Protein AF-A0A395NHY3-F1 (afdb_monomer)

Secondary structure (DSSP, 8-state):
-HHHHHHHHHHHHHHTSTTS-TTEEEEEEEEEEEEEE-S-TT---TT--EEEEEEEEEEE--SSS--SPEEEEEEE-S---HHHHHHHHHHHHHHHHHHHHHHHHHTT---STT---EEEE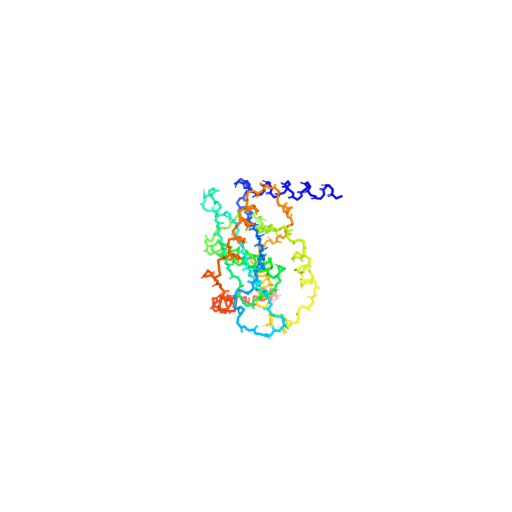EES-HHHHHHHHHHHHS---HHHHHH-HHHHHHHHHHHHHHHTTPEEEEEE--TTS--HHHHHHHHHHHHHHH-GGGEE-HHHHHHHHHHS--------------------

Radius of gyration: 21.5 Å; Cα contacts (8 Å, |Δi|>4): 361; chains: 1; bounding box: 96×45×51 Å

Solvent-accessible surface area (backbone atoms only — not comparable to full-atom values): 13227 Å² total; per-residue (Å²): 113,70,70,60,53,54,50,27,42,53,51,51,56,53,57,71,41,89,82,61,42,97,52,56,44,49,36,16,27,22,38,20,63,41,78,40,73,48,86,75,74,83,64,90,62,94,81,78,63,61,49,59,31,24,2,15,6,28,19,32,58,61,88,78,86,49,89,55,76,44,77,48,64,34,8,44,58,100,52,80,60,46,61,52,20,32,40,42,10,48,24,49,44,39,46,53,53,42,56,57,52,49,57,45,63,76,63,70,66,76,60,76,90,86,67,68,40,32,41,40,40,33,30,57,52,65,66,39,54,52,52,51,52,48,52,75,72,43,88,74,49,70,68,57,42,75,71,32,66,52,59,31,44,40,50,54,36,53,50,48,36,47,74,76,50,30,47,79,42,81,42,66,31,63,72,95,64,77,41,63,52,52,51,49,8,49,52,41,1,44,49,17,20,74,40,63,88,60,45,42,59,69,70,58,69,53,55,60,57,71,70,63,67,78,80,91,73,77,79,86,79,78,89,79,86,89,87,87,85,84,91,132

pLDDT: mean 77.69, std 18.97, range [35.72, 98.0]

Structure (mmCIF, N/CA/C/O backbone):
data_AF-A0A395NHY3-F1
#
_entry.id   AF-A0A395NHY3-F1
#
loop_
_atom_site.group_PDB
_atom_site.id
_atom_site.type_symbol
_atom_site.label_atom_id
_atom_site.label_alt_id
_atom_site.label_comp_id
_atom_site.label_asym_id
_atom_site.label_entity_id
_atom_site.label_seq_id
_atom_site.pdbx_PDB_ins_code
_atom_site.Cartn_x
_atom_site.Cartn_y
_atom_site.Cartn_z
_atom_site.occupancy
_atom_site.B_iso_or_equiv
_atom_site.auth_seq_id
_atom_site.auth_comp_id
_atom_site.auth_asym_id
_atom_site.auth_atom_id
_atom_site.pdbx_PDB_model_num
ATOM 1 N N . MET A 1 1 ? 0.453 24.734 -1.602 1.00 59.53 1 MET A N 1
ATOM 2 C CA . MET A 1 1 ? 0.895 23.326 -1.418 1.00 59.53 1 MET A CA 1
ATOM 3 C C . MET A 1 1 ? 1.305 22.995 0.022 1.00 59.53 1 MET A C 1
ATOM 5 O O . MET A 1 1 ? 0.979 21.898 0.464 1.00 59.53 1 MET A O 1
ATOM 9 N N . GLN A 1 2 ? 1.925 23.921 0.772 1.00 62.22 2 GLN A N 1
ATOM 10 C CA . GLN A 1 2 ? 2.343 23.739 2.179 1.00 62.22 2 GLN A CA 1
ATOM 11 C C . GLN A 1 2 ? 1.253 23.122 3.080 1.00 62.22 2 GLN A C 1
ATOM 13 O O . GLN A 1 2 ? 1.496 22.162 3.801 1.00 62.22 2 GLN A O 1
ATOM 18 N N . THR A 1 3 ? 0.013 23.600 2.958 1.00 80.06 3 THR A N 1
ATOM 19 C CA . THR A 1 3 ? -1.130 23.166 3.778 1.00 80.06 3 THR A CA 1
ATOM 20 C C . THR A 1 3 ? -1.547 21.711 3.559 1.00 80.06 3 THR A C 1
ATOM 22 O O . THR A 1 3 ? -1.968 21.054 4.510 1.00 80.06 3 THR A O 1
ATOM 25 N N . LYS A 1 4 ? -1.409 21.168 2.340 1.00 84.69 4 LYS A N 1
ATOM 26 C CA . LYS A 1 4 ? -1.726 19.755 2.053 1.00 84.69 4 LYS A CA 1
ATOM 27 C C . LYS A 1 4 ? -0.677 18.818 2.656 1.00 84.69 4 LYS A C 1
ATOM 29 O O . LYS A 1 4 ? -1.049 17.839 3.296 1.00 84.69 4 LYS A O 1
ATOM 34 N N . ARG A 1 5 ? 0.612 19.157 2.517 1.00 88.69 5 ARG A N 1
ATOM 35 C CA . ARG A 1 5 ? 1.730 18.391 3.097 1.00 88.69 5 ARG A CA 1
ATOM 36 C C . ARG A 1 5 ? 1.635 18.332 4.620 1.00 88.69 5 ARG A C 1
ATOM 38 O O . ARG A 1 5 ? 1.686 17.243 5.181 1.00 88.69 5 ARG A O 1
ATOM 45 N N . THR A 1 6 ? 1.422 19.474 5.275 1.00 89.38 6 THR A N 1
ATOM 46 C CA . THR A 1 6 ? 1.303 19.535 6.740 1.00 89.38 6 THR A CA 1
ATOM 47 C C . THR A 1 6 ? 0.118 18.717 7.253 1.00 89.38 6 THR A C 1
ATOM 49 O O . THR A 1 6 ? 0.260 17.985 8.227 1.00 89.38 6 THR A O 1
ATOM 52 N N . ARG A 1 7 ? -1.039 18.772 6.575 1.00 89.88 7 ARG A N 1
ATOM 53 C CA . ARG A 1 7 ? -2.220 17.972 6.947 1.00 89.88 7 ARG A CA 1
ATOM 54 C C . ARG A 1 7 ? -1.992 16.470 6.777 1.00 89.88 7 ARG A C 1
ATOM 56 O O . ARG A 1 7 ? -2.354 15.709 7.669 1.00 89.88 7 ARG A O 1
ATOM 63 N N . ALA A 1 8 ? -1.393 16.057 5.661 1.00 89.06 8 ALA A N 1
ATOM 64 C CA . ALA A 1 8 ? 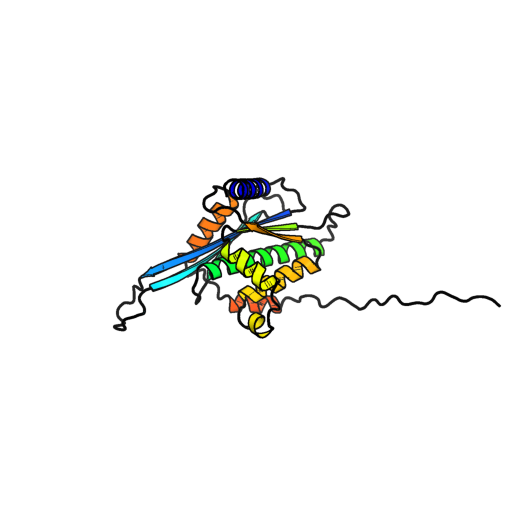-1.071 14.654 5.400 1.00 89.06 8 ALA A CA 1
ATOM 65 C C . ALA A 1 8 ? -0.106 14.097 6.456 1.00 89.06 8 ALA A C 1
ATOM 67 O O . ALA A 1 8 ? -0.354 13.039 7.030 1.00 89.06 8 ALA A O 1
ATOM 68 N N . LEU A 1 9 ? 0.936 14.866 6.782 1.00 90.81 9 LEU A N 1
ATOM 69 C CA . LEU A 1 9 ? 1.902 14.510 7.814 1.00 90.81 9 LEU A CA 1
ATOM 70 C C . LEU A 1 9 ? 1.258 14.402 9.202 1.00 90.81 9 LEU A C 1
ATOM 72 O O . LEU A 1 9 ? 1.457 13.410 9.895 1.00 90.81 9 LEU A O 1
ATOM 76 N N . ALA A 1 10 ? 0.450 15.390 9.592 1.00 89.12 10 ALA A N 1
ATOM 77 C CA . ALA A 1 10 ? -0.244 15.373 10.878 1.00 89.12 10 ALA A CA 1
ATOM 78 C C . ALA A 1 10 ? -1.203 14.178 10.998 1.00 89.12 10 ALA A C 1
ATOM 80 O O . ALA A 1 10 ? -1.291 13.562 12.058 1.00 89.12 10 ALA A O 1
ATOM 81 N N . ALA A 1 11 ? -1.897 13.823 9.910 1.00 89.12 11 ALA A N 1
ATOM 82 C CA . ALA A 1 11 ? -2.749 12.642 9.878 1.00 89.12 11 ALA A CA 1
ATOM 83 C C . ALA A 1 11 ? -1.928 11.361 10.072 1.00 89.12 11 ALA A C 1
ATOM 85 O O . ALA A 1 11 ? -2.242 10.582 10.966 1.00 89.12 11 ALA A O 1
ATOM 86 N N . ALA A 1 12 ? -0.864 11.168 9.292 1.00 88.56 12 ALA A N 1
ATOM 87 C CA . ALA A 1 12 ? -0.008 9.991 9.404 1.00 88.56 12 ALA A CA 1
ATOM 88 C C . ALA A 1 12 ? 0.590 9.859 10.817 1.00 88.56 12 ALA A C 1
ATOM 90 O O . ALA A 1 12 ? 0.420 8.828 11.459 1.00 88.56 12 ALA A O 1
ATOM 91 N N . ALA A 1 13 ? 1.156 10.942 11.362 1.00 88.50 13 ALA A N 1
ATOM 92 C CA . ALA A 1 13 ? 1.720 10.966 12.712 1.00 88.50 13 ALA A CA 1
ATOM 93 C C . ALA A 1 13 ? 0.680 10.676 13.808 1.00 88.50 13 ALA A C 1
ATOM 95 O O . ALA A 1 13 ? 0.994 10.022 14.801 1.00 88.50 13 ALA A O 1
ATOM 96 N N . LYS A 1 14 ? -0.568 11.135 13.638 1.00 88.19 14 LYS A N 1
ATOM 97 C CA . LYS A 1 14 ? -1.669 10.806 14.554 1.00 88.19 14 LYS A CA 1
ATOM 98 C C . LYS A 1 14 ? -1.959 9.303 14.555 1.00 88.19 14 LYS A C 1
ATOM 100 O O . LYS A 1 14 ? -2.119 8.729 15.625 1.00 88.19 14 LYS A O 1
ATOM 105 N N . PHE A 1 15 ? -2.035 8.689 13.375 1.00 85.81 15 PHE A N 1
ATOM 106 C CA . PHE A 1 15 ? -2.403 7.279 13.214 1.00 85.81 15 PHE A CA 1
ATOM 107 C C . PHE A 1 15 ? -1.246 6.298 13.454 1.00 85.81 15 PHE A C 1
ATOM 109 O O . PHE A 1 15 ? -1.498 5.118 13.664 1.00 85.81 15 PHE A O 1
ATOM 116 N N . SER A 1 16 ? 0.004 6.766 13.495 1.00 83.00 16 SER A N 1
ATOM 117 C CA . SER A 1 16 ? 1.146 5.960 13.952 1.00 83.00 16 SER A CA 1
ATOM 118 C C . SER A 1 16 ? 1.138 5.704 15.465 1.00 83.00 16 SER A C 1
ATOM 120 O O . SER A 1 16 ? 1.822 4.792 15.943 1.00 83.00 16 SER A O 1
ATOM 122 N N . LYS A 1 17 ? 0.380 6.496 16.238 1.00 80.62 17 LYS A N 1
ATOM 123 C CA . LYS A 1 17 ? 0.298 6.338 17.692 1.00 80.62 17 LYS A CA 1
ATOM 124 C C . LYS A 1 17 ? -0.574 5.134 18.076 1.00 80.62 17 LYS A C 1
ATOM 126 O O . LYS A 1 17 ? -1.570 4.875 17.403 1.00 80.62 17 LYS A O 1
ATOM 131 N N . PRO A 1 18 ? -0.246 4.435 19.172 1.00 65.69 18 PRO A N 1
ATOM 132 C CA . PRO A 1 18 ? -0.945 3.213 19.582 1.00 65.69 18 PRO A CA 1
ATOM 133 C C . PRO A 1 18 ? -2.418 3.423 19.933 1.00 65.69 18 PRO A C 1
ATOM 135 O O . PRO A 1 18 ? -3.263 2.587 19.636 1.00 65.69 18 PRO A O 1
ATOM 138 N N . ASP A 1 19 ? -2.730 4.587 20.501 1.00 62.84 19 ASP A N 1
ATOM 139 C CA . ASP A 1 19 ? -4.061 4.926 21.009 1.00 62.84 19 ASP A CA 1
ATOM 140 C C . ASP A 1 19 ? -5.004 5.481 19.934 1.00 62.84 19 ASP A C 1
ATOM 142 O O . ASP A 1 19 ? -6.027 6.088 20.251 1.00 62.84 19 ASP A O 1
ATOM 146 N N . ALA A 1 20 ? -4.703 5.288 18.643 1.00 58.56 20 ALA A N 1
ATOM 147 C CA . ALA A 1 20 ? -5.569 5.757 17.557 1.00 58.56 20 ALA A CA 1
ATOM 148 C C . ALA A 1 20 ? -6.979 5.119 17.575 1.00 58.56 20 ALA A C 1
ATOM 150 O O . ALA A 1 20 ? -7.855 5.557 16.830 1.00 58.56 20 ALA A O 1
ATOM 151 N N . GLY A 1 21 ? -7.214 4.155 18.471 1.00 58.22 21 GLY A N 1
ATOM 152 C CA . GLY A 1 21 ? -8.502 3.557 18.780 1.00 58.22 21 GLY A CA 1
ATOM 153 C C . GLY A 1 21 ? -8.685 2.222 18.071 1.00 58.22 21 GLY A C 1
ATOM 154 O O . GLY A 1 21 ? -8.350 2.074 16.899 1.00 58.22 21 GLY A O 1
ATOM 155 N N . HIS A 1 22 ? -9.298 1.264 18.768 1.00 64.81 22 HIS A N 1
ATOM 156 C CA . HIS A 1 22 ? -9.575 -0.103 18.297 1.00 64.81 22 HIS A CA 1
ATOM 157 C C . HIS A 1 22 ? -10.401 -0.184 16.996 1.00 64.81 22 HIS A C 1
ATOM 159 O O . HIS A 1 22 ? -10.549 -1.259 16.421 1.00 64.81 22 HIS A O 1
ATOM 165 N N . GLN A 1 23 ? -10.960 0.940 16.540 1.00 73.88 23 GLN A N 1
ATOM 166 C CA . GLN A 1 23 ? -11.768 1.044 15.330 1.00 73.88 23 GLN A CA 1
ATOM 167 C C . GLN A 1 23 ? -10.930 1.198 14.048 1.00 73.88 23 GLN A C 1
ATOM 169 O O . GLN A 1 23 ? -11.440 0.922 12.961 1.00 73.88 23 GLN A O 1
ATOM 174 N N . TYR A 1 24 ? -9.671 1.636 14.153 1.00 82.25 24 TYR A N 1
ATOM 175 C CA . TYR A 1 24 ? -8.819 1.924 13.000 1.00 82.25 24 TYR A CA 1
ATOM 176 C C . TYR A 1 24 ? -7.726 0.867 12.846 1.00 82.25 24 TYR A C 1
ATOM 178 O O . TYR A 1 24 ? -6.981 0.579 13.780 1.00 82.25 24 TYR A O 1
ATOM 186 N N . ARG A 1 25 ? -7.593 0.324 11.637 1.00 88.44 25 ARG A N 1
ATOM 187 C CA . ARG A 1 25 ? -6.453 -0.489 11.208 1.00 88.44 25 ARG A CA 1
ATOM 188 C C . ARG A 1 25 ? -5.603 0.353 10.279 1.00 88.44 25 ARG A C 1
ATOM 190 O O . ARG A 1 25 ? -6.112 0.866 9.286 1.00 88.44 25 ARG A O 1
ATOM 197 N N . VAL A 1 26 ? -4.343 0.547 10.643 1.00 92.31 26 VAL A N 1
ATOM 198 C CA . VAL A 1 26 ? -3.443 1.476 9.962 1.00 92.31 26 VAL A CA 1
ATOM 199 C C . VAL A 1 26 ? -2.317 0.688 9.321 1.00 92.31 26 VAL A C 1
ATOM 201 O O . VAL A 1 26 ? -1.613 -0.057 10.001 1.00 92.31 26 VAL A O 1
ATOM 204 N N . PHE A 1 27 ? -2.149 0.905 8.024 1.00 95.69 27 PHE A N 1
ATOM 205 C CA . PHE A 1 27 ? -1.109 0.312 7.201 1.00 95.69 27 PHE A CA 1
ATOM 206 C C . PHE A 1 27 ? -0.291 1.434 6.566 1.00 95.69 27 PHE A C 1
ATOM 208 O O . PHE A 1 27 ? -0.852 2.428 6.103 1.00 95.69 27 PHE A O 1
ATOM 215 N N . PHE A 1 28 ? 1.022 1.267 6.532 1.00 97.44 28 PHE A N 1
ATOM 216 C CA . PHE A 1 28 ? 1.953 2.035 5.716 1.00 97.44 28 PHE A CA 1
ATOM 217 C C . PHE A 1 28 ? 2.492 1.099 4.646 1.00 97.44 28 PHE A C 1
ATOM 219 O O . PHE A 1 28 ? 2.896 -0.016 4.960 1.00 97.44 28 PHE A O 1
ATOM 226 N N . VAL A 1 29 ? 2.453 1.519 3.390 1.00 98.00 29 VAL A N 1
ATOM 227 C CA . VAL A 1 29 ? 2.890 0.698 2.262 1.00 98.00 29 VAL A CA 1
ATOM 228 C C . VAL A 1 29 ? 3.810 1.504 1.369 1.00 98.00 29 VAL A C 1
ATOM 230 O O . VAL A 1 29 ? 3.596 2.707 1.200 1.00 98.00 29 VAL A O 1
ATOM 233 N N . ASP A 1 30 ? 4.803 0.830 0.804 1.00 97.69 30 ASP A N 1
ATOM 234 C CA . ASP A 1 30 ? 5.734 1.444 -0.135 1.00 97.69 30 ASP A CA 1
ATOM 235 C C . ASP A 1 30 ? 6.228 0.447 -1.190 1.00 97.69 30 ASP A C 1
ATOM 237 O O . ASP A 1 30 ? 6.296 -0.766 -0.949 1.00 97.69 30 ASP A O 1
ATOM 241 N N . GLY A 1 31 ? 6.559 0.975 -2.366 1.00 96.56 31 GLY A N 1
ATOM 242 C CA . GLY A 1 31 ? 7.129 0.252 -3.490 1.00 96.56 31 GLY A CA 1
ATOM 243 C C . GLY A 1 31 ? 8.459 0.854 -3.932 1.00 96.56 31 GLY A C 1
ATOM 244 O O . GLY A 1 31 ? 8.567 2.038 -4.229 1.00 96.56 31 GLY A O 1
ATOM 245 N N . SER A 1 32 ? 9.477 0.012 -4.085 1.00 95.81 32 SER A N 1
ATOM 246 C CA . SER A 1 32 ? 10.804 0.425 -4.527 1.00 95.81 32 SER A CA 1
ATOM 247 C C . SER A 1 32 ? 11.213 -0.227 -5.843 1.00 95.81 32 SER A C 1
ATOM 249 O O . SER A 1 32 ? 10.826 -1.354 -6.160 1.00 95.81 32 SER A O 1
ATOM 251 N N . SER A 1 33 ? 12.040 0.485 -6.606 1.00 94.31 33 SER A N 1
ATOM 252 C CA . SER A 1 33 ? 12.665 -0.014 -7.827 1.00 94.31 33 SER A CA 1
ATOM 253 C C . SER A 1 33 ? 14.151 0.314 -7.839 1.00 94.31 33 SER A C 1
ATOM 255 O O . SER A 1 33 ? 14.525 1.473 -7.652 1.00 94.31 33 SER A O 1
ATOM 257 N N . ILE A 1 34 ? 14.988 -0.681 -8.116 1.00 91.56 34 ILE A N 1
ATOM 258 C CA . ILE A 1 34 ? 16.438 -0.527 -8.233 1.00 91.56 34 ILE A CA 1
ATOM 259 C C . ILE A 1 34 ? 16.856 -1.040 -9.601 1.00 91.56 34 ILE A C 1
ATOM 261 O O . ILE A 1 34 ? 16.662 -2.208 -9.921 1.00 91.56 34 ILE A O 1
ATOM 265 N N . THR A 1 35 ? 17.447 -0.168 -10.406 1.00 89.50 35 THR A N 1
ATOM 266 C CA . THR A 1 35 ? 18.017 -0.545 -11.699 1.00 89.50 35 THR A CA 1
ATOM 267 C C . THR A 1 35 ? 19.496 -0.849 -11.513 1.00 89.50 35 THR A C 1
ATOM 269 O O . THR A 1 35 ? 20.240 0.008 -11.036 1.00 89.50 35 THR A O 1
ATOM 272 N N . LYS A 1 36 ? 19.915 -2.064 -11.872 1.00 83.31 36 LYS A N 1
ATOM 273 C CA . LYS A 1 36 ? 21.324 -2.470 -11.898 1.00 83.31 36 LYS A CA 1
ATOM 274 C C . LYS A 1 36 ? 21.798 -2.619 -13.349 1.00 83.31 36 LYS A C 1
ATOM 276 O O . LYS A 1 36 ? 20.997 -3.033 -14.196 1.00 83.31 36 LYS A O 1
ATOM 281 N N . PRO A 1 37 ? 23.065 -2.288 -13.651 1.00 78.44 37 PRO A N 1
ATOM 282 C CA . PRO A 1 37 ? 23.674 -2.684 -14.915 1.00 78.44 37 PRO A CA 1
ATOM 283 C C . PRO A 1 37 ? 23.657 -4.215 -15.027 1.00 78.44 37 PRO A C 1
ATOM 285 O O . PRO A 1 37 ? 23.736 -4.921 -14.023 1.00 78.44 37 PRO A O 1
ATOM 288 N N . ASN A 1 38 ? 23.455 -4.723 -16.240 1.00 71.00 38 ASN A N 1
ATOM 289 C CA . ASN A 1 38 ? 23.451 -6.160 -16.488 1.00 71.00 38 ASN A CA 1
ATOM 290 C C . ASN A 1 38 ? 24.904 -6.663 -16.529 1.00 71.00 38 ASN A C 1
ATOM 292 O O . ASN A 1 38 ? 25.600 -6.413 -17.509 1.00 71.00 38 ASN A O 1
ATOM 296 N N . ASP A 1 39 ? 25.359 -7.348 -15.476 1.00 64.81 39 ASP A N 1
ATOM 297 C CA . ASP A 1 39 ? 26.743 -7.846 -15.375 1.00 64.81 39 ASP A CA 1
ATOM 298 C C . ASP A 1 39 ? 27.023 -9.049 -16.311 1.00 64.81 39 ASP A C 1
ATOM 300 O O . ASP A 1 39 ? 28.175 -9.433 -16.498 1.00 64.81 39 AS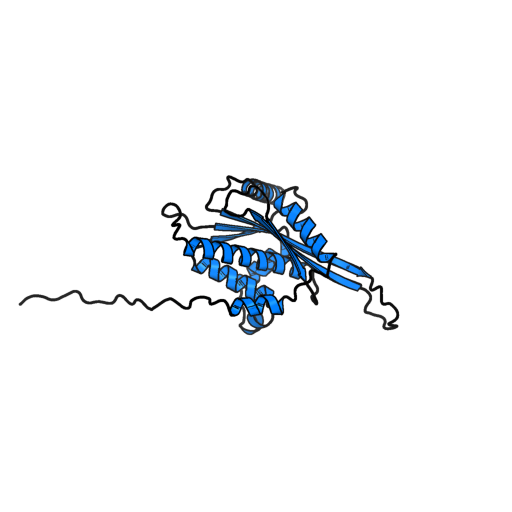P A O 1
ATOM 304 N N . ASN A 1 40 ? 25.999 -9.613 -16.972 1.00 57.41 40 ASN A N 1
ATOM 305 C CA . ASN A 1 40 ? 26.128 -10.730 -17.923 1.00 57.41 40 ASN A CA 1
ATOM 306 C C . ASN A 1 40 ? 26.459 -10.267 -19.358 1.00 57.41 40 ASN A C 1
ATOM 308 O O . ASN A 1 40 ? 25.853 -10.715 -20.338 1.00 57.41 40 ASN A O 1
ATOM 312 N N . SER A 1 41 ? 27.425 -9.361 -19.509 1.00 50.25 41 SER A N 1
ATOM 313 C CA . SER A 1 41 ? 27.867 -8.852 -20.812 1.00 50.25 41 SER A CA 1
ATOM 314 C C . SER A 1 41 ? 28.825 -9.815 -21.536 1.00 50.25 41 SER A C 1
ATOM 316 O O . SER A 1 41 ? 29.945 -9.444 -21.869 1.00 50.25 41 SER A O 1
ATOM 318 N N . GLU A 1 42 ? 28.387 -11.046 -21.805 1.00 55.06 42 GLU A N 1
ATOM 319 C CA . GLU A 1 42 ? 28.902 -11.843 -22.939 1.00 55.06 42 GLU A CA 1
ATOM 320 C C . GLU A 1 42 ? 27.952 -11.792 -24.152 1.00 55.06 42 GLU A C 1
ATOM 322 O O . GLU A 1 42 ? 28.298 -12.222 -25.250 1.00 55.06 42 GLU A O 1
ATOM 327 N N . SER A 1 43 ? 26.762 -11.202 -23.997 1.00 51.34 43 SER A N 1
ATOM 328 C CA . SER A 1 43 ? 25.813 -10.983 -25.091 1.00 51.34 43 SER A CA 1
ATOM 329 C C . SER A 1 43 ? 26.154 -9.701 -25.859 1.00 51.34 43 SER A C 1
ATOM 331 O O . SER A 1 43 ? 25.857 -8.591 -25.419 1.00 51.34 43 SER A O 1
ATOM 333 N N . SER A 1 44 ? 26.727 -9.859 -27.049 1.00 47.72 44 SER A N 1
ATOM 334 C CA . SER A 1 44 ? 27.058 -8.816 -28.033 1.00 47.72 44 SER A CA 1
ATOM 335 C C . SER A 1 44 ? 25.836 -8.199 -28.744 1.00 47.72 44 SER A C 1
ATOM 337 O O . SER A 1 44 ? 25.948 -7.700 -29.864 1.00 47.72 44 SER A O 1
ATOM 339 N N . VAL A 1 45 ? 24.662 -8.195 -28.100 1.00 56.75 45 VAL A N 1
ATOM 340 C CA . VAL A 1 45 ? 23.444 -7.563 -28.628 1.00 56.75 45 VAL A CA 1
ATOM 341 C C . VAL A 1 45 ? 23.316 -6.136 -28.0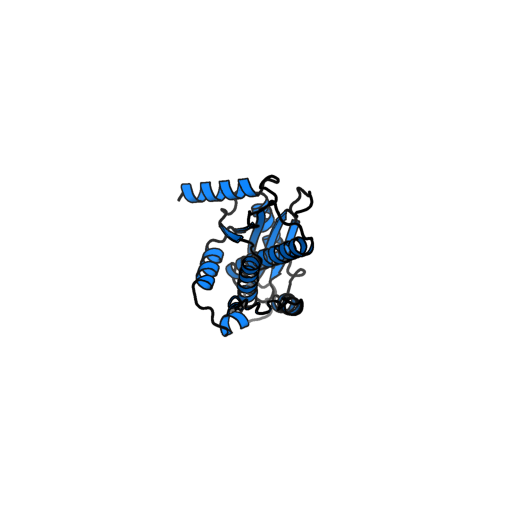70 1.00 56.75 45 VAL A C 1
ATOM 343 O O . VAL A 1 45 ? 23.131 -5.965 -26.862 1.00 56.75 45 VAL A O 1
ATOM 346 N N . PRO A 1 46 ? 23.378 -5.088 -28.914 1.00 44.09 46 PRO A N 1
ATOM 347 C CA . PRO A 1 46 ? 23.199 -3.710 -28.472 1.00 44.09 46 PRO A CA 1
ATOM 348 C C . PRO A 1 46 ? 21.727 -3.479 -28.099 1.00 44.09 46 PRO A C 1
ATOM 350 O O . PRO A 1 46 ? 20.874 -3.390 -28.980 1.00 44.09 46 PRO A O 1
ATOM 353 N N . GLY A 1 47 ? 21.411 -3.390 -26.802 1.00 52.22 47 GLY A N 1
ATOM 354 C CA . GLY A 1 47 ? 20.078 -2.957 -26.356 1.00 52.22 47 GLY A CA 1
ATOM 355 C C . GLY A 1 47 ? 19.595 -3.400 -24.971 1.00 52.22 47 GLY A C 1
ATOM 356 O O . GLY A 1 47 ? 18.624 -2.819 -24.494 1.00 52.22 47 GLY A O 1
ATOM 357 N N . ASP A 1 48 ? 20.237 -4.365 -24.301 1.00 57.81 48 ASP A N 1
ATOM 358 C CA . ASP A 1 48 ? 19.663 -5.005 -23.096 1.00 57.81 48 ASP A CA 1
ATOM 359 C C . ASP A 1 48 ? 20.511 -4.838 -21.816 1.00 57.81 48 ASP A C 1
ATOM 361 O O . ASP A 1 48 ? 20.913 -5.797 -21.156 1.00 57.81 48 ASP A O 1
ATOM 365 N N . ALA A 1 49 ? 20.841 -3.590 -21.467 1.00 65.19 49 ALA A N 1
ATOM 366 C CA . ALA A 1 49 ? 21.905 -3.303 -20.495 1.00 65.19 49 ALA A CA 1
ATOM 367 C C . ALA A 1 49 ? 21.448 -2.888 -19.081 1.00 65.19 49 ALA A C 1
ATOM 369 O O . ALA A 1 49 ? 22.255 -2.355 -18.319 1.00 65.19 49 ALA A O 1
ATOM 370 N N . SER A 1 50 ? 20.189 -3.112 -18.682 1.00 74.25 50 SER A N 1
ATOM 371 C CA . SER A 1 50 ? 19.817 -2.913 -17.272 1.00 74.25 50 SER A CA 1
ATOM 372 C C . SER A 1 50 ? 18.646 -3.775 -16.815 1.00 74.25 50 SER A C 1
ATOM 374 O O . SER A 1 50 ? 17.618 -3.860 -17.490 1.00 74.25 50 SER A O 1
ATOM 376 N N . VAL A 1 51 ? 18.798 -4.378 -15.637 1.00 83.25 51 VAL A N 1
ATOM 377 C CA . VAL A 1 51 ? 17.749 -5.152 -14.973 1.00 83.25 51 VAL A CA 1
ATOM 378 C C . VAL A 1 51 ? 17.161 -4.289 -13.861 1.00 83.25 51 VAL A C 1
ATOM 380 O O . VAL A 1 51 ? 17.875 -3.813 -12.977 1.00 83.25 51 VAL A O 1
ATOM 383 N N . THR A 1 52 ? 15.850 -4.055 -13.909 1.00 88.12 52 THR A N 1
ATOM 384 C CA . THR A 1 52 ? 15.127 -3.374 -12.830 1.00 88.12 52 THR A CA 1
ATOM 385 C C . THR A 1 52 ? 14.558 -4.406 -11.874 1.00 88.12 52 THR A C 1
ATOM 387 O O . THR A 1 52 ? 13.707 -5.206 -12.253 1.00 88.12 52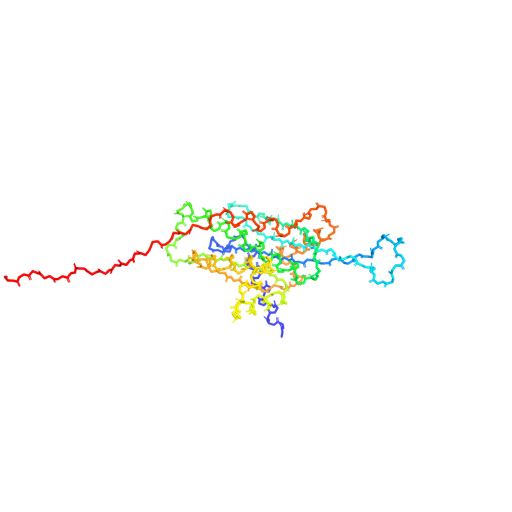 THR A O 1
ATOM 390 N N . HIS A 1 53 ? 15.001 -4.347 -10.627 1.00 92.38 53 HIS A N 1
ATOM 391 C CA . HIS A 1 53 ? 14.453 -5.113 -9.522 1.00 92.38 53 HIS A CA 1
ATOM 392 C C . HIS A 1 53 ? 13.396 -4.298 -8.797 1.00 92.38 53 HIS A C 1
ATOM 394 O O . HIS A 1 53 ? 13.559 -3.094 -8.587 1.00 92.38 53 HIS A O 1
ATOM 400 N N . LEU A 1 54 ? 12.317 -4.962 -8.409 1.00 93.88 54 LEU A N 1
ATOM 401 C CA . LEU A 1 54 ? 11.190 -4.349 -7.728 1.00 93.88 54 LEU A CA 1
ATOM 402 C C . LEU A 1 54 ? 11.022 -4.988 -6.349 1.00 93.88 54 LEU A C 1
ATOM 404 O O . LEU A 1 54 ? 11.230 -6.191 -6.183 1.00 93.88 54 LEU A O 1
ATOM 408 N N . GLY A 1 55 ? 10.632 -4.178 -5.372 1.00 95.31 55 GLY A N 1
ATOM 409 C CA . GLY A 1 55 ? 10.332 -4.616 -4.015 1.00 95.31 55 GLY A CA 1
ATOM 410 C C . GLY A 1 55 ? 9.137 -3.859 -3.465 1.00 95.31 55 GLY A C 1
ATOM 411 O O . GLY A 1 55 ? 8.935 -2.696 -3.800 1.00 95.31 55 GLY A O 1
ATOM 412 N N . ALA A 1 56 ? 8.336 -4.519 -2.644 1.00 96.62 56 ALA A N 1
ATOM 413 C CA . ALA A 1 56 ? 7.177 -3.929 -1.991 1.00 96.62 56 ALA A CA 1
ATOM 414 C C . ALA A 1 56 ? 7.201 -4.260 -0.503 1.00 96.62 56 ALA A C 1
ATOM 416 O O . ALA A 1 56 ? 7.702 -5.318 -0.114 1.00 96.62 56 ALA A O 1
ATOM 417 N N . ALA A 1 57 ? 6.644 -3.371 0.314 1.00 97.62 57 ALA A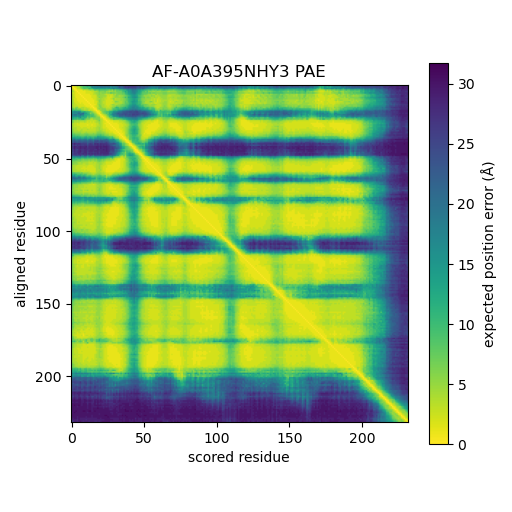 N 1
ATOM 418 C CA . ALA A 1 57 ? 6.505 -3.594 1.743 1.00 97.62 57 ALA A CA 1
ATOM 419 C C . ALA A 1 57 ? 5.187 -3.052 2.302 1.00 97.62 57 ALA A C 1
ATOM 421 O O . ALA A 1 57 ? 4.624 -2.069 1.817 1.00 97.62 57 ALA A O 1
ATOM 422 N N . VAL A 1 58 ? 4.728 -3.703 3.366 1.00 97.75 58 VAL A N 1
ATOM 423 C CA . VAL A 1 58 ? 3.562 -3.362 4.173 1.00 97.75 58 VAL A CA 1
ATOM 424 C C . VAL A 1 58 ? 3.980 -3.371 5.636 1.00 97.75 58 VAL A C 1
ATOM 426 O O . VAL A 1 58 ? 4.508 -4.357 6.144 1.00 97.75 58 VAL A O 1
ATOM 429 N N . VAL A 1 59 ? 3.697 -2.276 6.328 1.00 96.69 59 VAL A N 1
ATOM 430 C CA . VAL A 1 59 ? 4.005 -2.071 7.739 1.00 96.69 59 VAL A CA 1
ATOM 431 C C . VAL A 1 59 ? 2.725 -1.719 8.482 1.00 96.69 59 VAL A C 1
ATOM 433 O O . VAL A 1 59 ? 2.001 -0.803 8.093 1.00 96.69 59 VAL A O 1
ATOM 436 N N . TYR A 1 60 ? 2.412 -2.444 9.549 1.00 93.62 60 TYR A N 1
ATOM 437 C CA . TYR A 1 60 ? 1.149 -2.285 10.273 1.00 93.62 60 TYR A CA 1
ATOM 438 C C . TYR A 1 60 ? 1.290 -2.669 11.742 1.00 93.62 60 TYR A C 1
ATOM 440 O O . TYR A 1 60 ? 2.237 -3.348 12.127 1.00 93.62 60 TYR A O 1
ATOM 448 N N . LYS A 1 61 ? 0.358 -2.224 12.587 1.00 87.06 61 LYS A N 1
ATOM 449 C CA . LYS A 1 61 ? 0.294 -2.665 13.988 1.00 87.06 61 LYS A CA 1
ATOM 450 C C . LYS A 1 61 ? -0.771 -3.751 14.141 1.00 87.06 61 LYS A C 1
ATOM 452 O O . LYS A 1 61 ? -1.914 -3.524 13.727 1.00 87.06 61 LYS A O 1
ATOM 457 N N . PRO A 1 62 ? -0.437 -4.911 14.733 1.00 79.62 62 PRO A N 1
ATOM 458 C CA . PRO A 1 62 ? -1.409 -5.965 14.979 1.00 79.62 62 PRO A CA 1
ATOM 459 C C . PRO A 1 62 ? -2.408 -5.514 16.055 1.00 79.62 62 PRO A C 1
ATOM 461 O O . PRO A 1 62 ? -2.205 -4.526 16.757 1.00 79.62 62 PRO A O 1
ATOM 464 N N . ARG A 1 63 ? -3.541 -6.217 16.176 1.00 69.75 63 ARG A N 1
ATOM 465 C CA . ARG A 1 63 ? -4.603 -5.832 17.131 1.00 69.75 63 ARG A CA 1
ATOM 466 C C . ARG A 1 63 ? -4.232 -6.105 18.581 1.00 69.75 63 ARG A C 1
ATOM 468 O O . ARG A 1 63 ? -4.651 -5.374 19.471 1.00 69.75 63 ARG A O 1
ATOM 475 N N . GLU A 1 64 ? -3.511 -7.190 18.801 1.00 67.31 64 GLU A N 1
ATOM 476 C CA . GLU A 1 64 ? -3.294 -7.763 20.120 1.00 67.31 64 GLU A CA 1
ATOM 477 C C . GLU A 1 64 ? -2.080 -7.127 20.781 1.00 67.31 64 GLU A C 1
ATOM 479 O O . GLU A 1 64 ? -0.982 -7.665 20.703 1.00 67.31 64 GLU A O 1
ATOM 484 N N . GLY A 1 65 ? -2.280 -5.952 21.388 1.00 57.31 65 GLY A N 1
ATOM 485 C CA . GLY A 1 65 ? -1.429 -5.378 22.443 1.00 57.31 65 GLY A CA 1
ATOM 486 C C . GLY A 1 65 ? 0.031 -5.058 22.099 1.00 57.31 65 GLY A C 1
ATOM 487 O O . GLY A 1 65 ? 0.700 -4.379 22.876 1.00 57.31 65 GLY A O 1
ATOM 488 N N . SER A 1 66 ? 0.536 -5.505 20.952 1.00 64.75 66 SER A N 1
ATOM 489 C CA . SER A 1 66 ? 1.898 -5.259 20.523 1.00 64.75 66 SER A CA 1
ATOM 490 C C . SER A 1 66 ? 1.999 -3.838 20.003 1.00 64.75 66 SER A C 1
ATOM 492 O O . SER A 1 66 ? 1.348 -3.438 19.038 1.00 64.75 66 SER A O 1
ATOM 494 N N . GLN A 1 67 ? 2.860 -3.080 20.666 1.00 70.50 67 GLN A N 1
ATOM 495 C CA . GLN A 1 67 ? 3.250 -1.741 20.253 1.00 70.50 67 GLN A CA 1
ATOM 496 C C . GLN A 1 67 ? 4.150 -1.753 19.012 1.00 70.50 67 GLN A C 1
ATOM 498 O O . GLN A 1 67 ? 4.363 -0.705 18.394 1.00 70.50 67 GLN A O 1
ATOM 503 N N . ASN A 1 68 ? 4.648 -2.934 18.639 1.00 87.12 68 ASN A N 1
ATOM 504 C CA . ASN A 1 68 ? 5.644 -3.100 17.601 1.00 87.12 68 ASN A CA 1
ATOM 505 C C . ASN A 1 68 ? 4.995 -3.166 16.222 1.00 87.12 68 ASN A C 1
ATOM 507 O O . ASN A 1 68 ? 3.962 -3.807 16.012 1.00 87.12 68 ASN A O 1
ATOM 511 N N . TRP A 1 69 ? 5.652 -2.512 15.273 1.00 91.56 69 TRP A N 1
ATOM 512 C CA . TRP A 1 69 ? 5.335 -2.634 13.862 1.00 91.56 69 TRP A CA 1
ATOM 513 C C . TRP A 1 69 ? 5.597 -4.064 13.389 1.00 91.56 69 TRP A C 1
ATOM 515 O O . TRP A 1 69 ? 6.675 -4.612 13.603 1.00 91.56 69 TRP A O 1
ATOM 525 N N . GLN A 1 70 ? 4.600 -4.653 12.741 1.00 93.25 70 GLN A N 1
ATOM 526 C CA . GLN A 1 70 ? 4.754 -5.840 11.917 1.00 93.25 70 GLN A CA 1
ATOM 527 C C . GLN A 1 70 ? 5.110 -5.399 10.508 1.00 93.25 70 GLN A C 1
ATOM 529 O O . GLN A 1 70 ? 4.579 -4.404 10.004 1.00 93.25 70 GLN A O 1
ATOM 534 N N . VAL A 1 71 ? 6.015 -6.145 9.890 1.00 95.25 71 VAL A N 1
ATOM 535 C CA . VAL A 1 71 ? 6.563 -5.835 8.577 1.00 95.25 71 VAL A CA 1
ATOM 536 C C . VAL A 1 71 ? 6.407 -7.060 7.696 1.00 95.25 71 VAL A C 1
ATOM 538 O O . VAL A 1 71 ? 6.804 -8.163 8.066 1.00 95.25 71 VAL A O 1
ATOM 541 N N . ARG A 1 72 ? 5.860 -6.848 6.505 1.00 95.31 72 ARG A N 1
ATOM 542 C CA . ARG A 1 72 ? 5.883 -7.810 5.413 1.00 95.31 72 ARG A CA 1
ATOM 543 C C . ARG A 1 72 ? 6.510 -7.146 4.199 1.00 95.31 72 ARG A C 1
ATOM 545 O O . ARG A 1 72 ? 6.130 -6.032 3.859 1.00 95.31 72 ARG A O 1
ATOM 552 N N . TYR A 1 73 ? 7.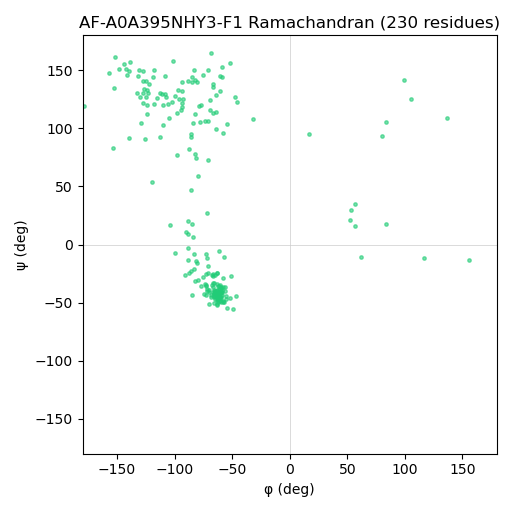435 -7.822 3.537 1.00 96.12 73 TYR A N 1
ATOM 553 C CA . TYR A 1 73 ? 8.054 -7.343 2.307 1.00 96.12 73 TYR A CA 1
ATOM 554 C C . TYR A 1 73 ? 8.315 -8.505 1.356 1.00 96.12 73 TYR A C 1
ATOM 556 O O . TYR A 1 73 ? 8.414 -9.654 1.782 1.00 96.12 73 TYR A O 1
ATOM 564 N N . PHE A 1 74 ? 8.384 -8.209 0.062 1.00 94.50 74 PHE A N 1
ATOM 565 C CA . PHE A 1 74 ? 8.618 -9.212 -0.973 1.00 94.50 74 PHE A CA 1
ATOM 566 C C . PHE A 1 74 ? 9.209 -8.578 -2.230 1.00 94.50 74 PHE A C 1
ATOM 568 O O . PHE A 1 74 ? 8.912 -7.427 -2.573 1.00 94.50 74 PHE A O 1
ATOM 575 N N . ALA A 1 75 ? 10.051 -9.340 -2.927 1.00 93.56 75 ALA A N 1
ATOM 576 C CA . ALA A 1 75 ? 10.550 -8.962 -4.242 1.00 93.56 75 ALA A CA 1
ATOM 577 C C . ALA A 1 75 ? 9.530 -9.330 -5.328 1.00 93.56 75 ALA A C 1
ATOM 579 O O . ALA A 1 75 ? 8.876 -10.373 -5.265 1.00 93.56 75 ALA A O 1
ATOM 580 N N . ILE A 1 76 ? 9.393 -8.468 -6.336 1.00 90.38 76 ILE A N 1
ATOM 581 C CA . ILE A 1 76 ? 8.460 -8.669 -7.448 1.00 90.38 76 ILE A CA 1
ATOM 582 C C . ILE A 1 76 ? 9.249 -9.081 -8.685 1.00 90.38 76 ILE A C 1
ATOM 584 O O . ILE A 1 76 ? 9.939 -8.266 -9.302 1.00 90.38 76 ILE A O 1
ATOM 588 N N . LEU A 1 77 ? 9.103 -10.348 -9.064 1.00 84.50 77 LEU A N 1
ATOM 589 C CA . LEU A 1 77 ? 9.827 -10.942 -10.182 1.00 84.50 77 LEU A CA 1
ATOM 590 C C . LEU A 1 77 ? 9.145 -10.652 -11.529 1.00 84.50 77 LEU A C 1
ATOM 592 O O . LEU A 1 77 ? 7.919 -10.561 -11.625 1.00 84.50 77 LEU A O 1
ATOM 596 N N . ASN A 1 78 ? 9.945 -10.573 -12.597 1.00 74.25 78 ASN A N 1
ATOM 597 C CA . ASN A 1 78 ? 9.483 -10.545 -13.995 1.00 74.25 78 ASN A CA 1
ATOM 598 C C . ASN A 1 78 ? 8.486 -9.417 -14.331 1.00 74.25 78 ASN A C 1
ATOM 600 O O . ASN A 1 78 ? 7.557 -9.589 -15.134 1.00 74.25 78 ASN A O 1
ATOM 604 N N . ARG A 1 79 ? 8.657 -8.248 -13.707 1.00 75.50 79 ARG A N 1
ATOM 605 C CA . ARG A 1 79 ? 7.851 -7.045 -13.945 1.00 75.50 79 ARG A CA 1
ATOM 606 C C . ARG A 1 79 ? 8.735 -5.803 -13.973 1.00 75.50 79 ARG A C 1
ATOM 608 O O . ARG A 1 79 ? 9.835 -5.796 -13.436 1.00 75.50 79 ARG A O 1
ATOM 615 N N . ARG A 1 80 ? 8.246 -4.746 -14.623 1.00 72.69 80 ARG A N 1
ATOM 616 C CA . ARG A 1 80 ? 8.936 -3.454 -14.739 1.00 72.69 80 ARG A CA 1
ATOM 617 C C . ARG A 1 80 ? 8.012 -2.320 -14.294 1.00 72.69 80 ARG A C 1
ATOM 619 O O . ARG A 1 80 ? 6.799 -2.393 -14.483 1.00 72.69 80 ARG A O 1
ATOM 626 N N . GLY A 1 81 ? 8.618 -1.264 -13.754 1.00 77.69 81 GLY A N 1
ATOM 627 C CA . GLY A 1 81 ? 7.953 -0.013 -13.383 1.00 77.69 81 GLY A CA 1
ATOM 628 C C . GLY A 1 81 ? 7.759 0.155 -11.876 1.00 77.69 81 GLY A C 1
ATOM 629 O O . GLY A 1 81 ? 7.134 -0.674 -11.224 1.00 77.69 81 GLY A O 1
ATOM 630 N N . SER A 1 82 ? 8.239 1.274 -11.331 1.00 81.81 82 SER A N 1
ATOM 631 C CA . SER A 1 82 ? 8.104 1.618 -9.907 1.00 81.81 82 SER A CA 1
ATOM 632 C C . SER A 1 82 ? 6.645 1.697 -9.457 1.00 81.81 82 SER A C 1
ATOM 634 O O . SER A 1 82 ? 6.293 1.167 -8.413 1.00 81.81 82 SER A O 1
ATOM 636 N N . THR A 1 83 ? 5.754 2.243 -10.293 1.00 87.62 83 THR A N 1
ATOM 637 C CA . THR A 1 83 ? 4.311 2.291 -9.995 1.00 87.62 83 THR A CA 1
ATOM 638 C C . THR A 1 83 ? 3.706 0.903 -9.768 1.00 87.62 83 THR A C 1
ATOM 640 O O . THR A 1 83 ? 2.737 0.786 -9.028 1.00 87.62 83 THR A O 1
ATOM 643 N N . LEU A 1 84 ? 4.255 -0.151 -10.378 1.00 89.56 84 LEU A N 1
ATOM 644 C CA . LEU A 1 84 ? 3.771 -1.512 -10.162 1.00 89.56 84 LEU A CA 1
ATOM 645 C C . LEU A 1 84 ? 4.117 -2.009 -8.754 1.00 89.56 84 LEU A C 1
ATOM 647 O O . LEU A 1 84 ? 3.264 -2.614 -8.111 1.00 89.56 84 LEU A O 1
ATOM 651 N N . ALA A 1 85 ? 5.325 -1.716 -8.263 1.00 93.69 85 ALA A N 1
ATOM 652 C CA . ALA A 1 85 ? 5.732 -2.059 -6.901 1.00 93.69 85 ALA A CA 1
ATOM 653 C C . ALA A 1 85 ? 4.825 -1.393 -5.858 1.00 93.69 85 ALA A C 1
ATOM 655 O O . ALA A 1 85 ? 4.350 -2.040 -4.930 1.00 93.69 85 ALA A O 1
ATOM 656 N N . GLU A 1 86 ? 4.490 -0.130 -6.092 1.00 95.94 86 GLU A N 1
ATOM 657 C CA . GLU A 1 86 ? 3.589 0.660 -5.248 1.00 95.94 86 GLU A CA 1
ATOM 658 C C . GLU A 1 86 ? 2.176 0.070 -5.212 1.00 95.94 86 GLU A C 1
ATOM 660 O O . GLU A 1 86 ? 1.554 -0.082 -4.160 1.00 95.94 86 GLU A O 1
ATOM 665 N N . GLN A 1 87 ? 1.655 -0.315 -6.380 1.00 94.38 87 GLN A N 1
ATOM 666 C CA . GLN A 1 87 ? 0.348 -0.956 -6.480 1.00 94.38 87 GLN A CA 1
ATOM 667 C C . GLN A 1 87 ? 0.333 -2.329 -5.809 1.00 94.38 87 GLN A C 1
ATOM 669 O O . GLN A 1 87 ? -0.652 -2.655 -5.149 1.00 94.38 87 GLN A O 1
ATOM 674 N N . ALA A 1 88 ? 1.408 -3.110 -5.946 1.00 93.75 88 ALA A N 1
ATOM 675 C CA . ALA A 1 88 ? 1.554 -4.399 -5.281 1.00 93.75 88 ALA A CA 1
ATOM 676 C C . ALA A 1 88 ? 1.587 -4.245 -3.753 1.00 93.75 88 ALA A C 1
ATOM 678 O O . ALA A 1 88 ? 0.897 -4.989 -3.061 1.00 93.75 88 ALA A O 1
ATOM 679 N N . ALA A 1 89 ? 2.302 -3.241 -3.237 1.00 96.44 89 ALA A N 1
ATOM 680 C CA . ALA A 1 89 ? 2.345 -2.931 -1.810 1.00 96.44 89 ALA A CA 1
ATOM 681 C C . ALA A 1 89 ? 0.949 -2.586 -1.262 1.00 96.44 89 ALA A C 1
ATOM 683 O O . ALA A 1 89 ? 0.511 -3.143 -0.254 1.00 96.44 89 ALA A O 1
ATOM 684 N N . ILE A 1 90 ? 0.191 -1.735 -1.969 1.00 96.81 90 ILE A N 1
ATOM 685 C CA . ILE A 1 90 ? -1.196 -1.418 -1.592 1.00 96.81 90 ILE A CA 1
ATOM 686 C C . ILE A 1 90 ? -2.071 -2.676 -1.651 1.00 96.81 90 ILE A C 1
ATOM 688 O O . ILE A 1 90 ? -2.841 -2.928 -0.725 1.00 96.81 90 ILE A O 1
ATOM 692 N N . ALA A 1 91 ? -1.960 -3.469 -2.719 1.00 94.69 91 ALA A N 1
ATOM 693 C CA . ALA A 1 91 ? -2.746 -4.685 -2.900 1.00 94.69 91 ALA A CA 1
ATOM 694 C C . ALA A 1 91 ? -2.519 -5.688 -1.765 1.00 94.69 91 ALA A C 1
ATOM 696 O O . ALA A 1 91 ? -3.470 -6.300 -1.273 1.00 94.69 91 ALA A O 1
ATOM 697 N N . ASP A 1 92 ? -1.270 -5.833 -1.333 1.00 94.94 92 ASP A N 1
ATOM 698 C CA . ASP A 1 92 ? -0.918 -6.720 -0.239 1.00 94.94 92 ASP A CA 1
ATOM 699 C C . ASP A 1 92 ? -1.380 -6.187 1.123 1.00 94.94 92 ASP A C 1
ATOM 701 O O . ASP A 1 92 ? -1.940 -6.936 1.924 1.00 94.94 92 ASP A O 1
ATOM 705 N N . GLY A 1 93 ? -1.292 -4.870 1.339 1.00 95.94 93 GLY A N 1
ATOM 706 C CA . GLY A 1 93 ? -1.860 -4.227 2.525 1.00 95.94 93 GLY A CA 1
ATOM 707 C C . GLY A 1 93 ? -3.372 -4.433 2.652 1.00 95.94 93 GLY A C 1
ATOM 708 O O . GLY A 1 93 ? -3.869 -4.716 3.743 1.00 95.94 93 GLY A O 1
ATOM 709 N N . LEU A 1 94 ? -4.118 -4.360 1.543 1.00 95.12 94 LEU A N 1
ATOM 710 C CA . LEU A 1 94 ? -5.561 -4.639 1.541 1.00 95.12 94 LEU A CA 1
ATOM 711 C C . LEU A 1 94 ? -5.888 -6.101 1.844 1.00 95.12 94 LEU A C 1
ATOM 713 O O . LEU A 1 94 ? -6.925 -6.397 2.440 1.00 95.12 94 LEU A O 1
ATOM 717 N N . ASP A 1 95 ? -5.028 -7.016 1.424 1.00 93.50 95 ASP A N 1
ATOM 718 C CA . ASP A 1 95 ? -5.211 -8.442 1.649 1.00 93.50 95 ASP A CA 1
ATOM 719 C C . ASP A 1 95 ? -4.935 -8.825 3.101 1.00 93.50 95 ASP A C 1
ATOM 721 O O . ASP A 1 95 ? -5.768 -9.498 3.707 1.00 93.50 95 ASP A O 1
ATOM 725 N N . ILE A 1 96 ? -3.872 -8.287 3.711 1.00 92.94 96 ILE A N 1
ATOM 726 C CA . ILE A 1 96 ? -3.661 -8.397 5.162 1.00 92.94 96 ILE A CA 1
ATOM 727 C C . ILE A 1 96 ? -4.866 -7.814 5.910 1.00 92.94 96 ILE A C 1
ATOM 729 O O . ILE A 1 96 ? -5.449 -8.489 6.758 1.00 92.94 96 ILE A O 1
ATOM 733 N N . ALA A 1 97 ? -5.301 -6.600 5.555 1.00 92.38 97 ALA A N 1
ATOM 734 C CA . ALA A 1 97 ? -6.455 -5.962 6.187 1.00 92.38 97 ALA A CA 1
ATOM 735 C C . ALA A 1 97 ? -7.737 -6.804 6.071 1.00 92.38 97 ALA A C 1
ATOM 737 O O . ALA A 1 97 ? -8.539 -6.849 7.004 1.00 92.38 97 ALA A O 1
ATOM 738 N N . THR A 1 98 ? -7.922 -7.485 4.938 1.00 91.19 98 THR A N 1
ATOM 739 C CA . THR A 1 98 ? -9.054 -8.388 4.708 1.00 91.19 98 THR A CA 1
ATOM 740 C C . THR A 1 98 ? -8.992 -9.599 5.633 1.00 91.19 98 THR A C 1
ATOM 742 O O . THR A 1 98 ? -9.972 -9.869 6.328 1.00 91.19 98 THR A O 1
ATOM 745 N N . ARG A 1 99 ? -7.841 -10.283 5.703 1.00 88.69 99 ARG A N 1
ATOM 746 C CA . ARG A 1 99 ? -7.648 -11.444 6.587 1.00 88.69 99 ARG A CA 1
ATOM 747 C C . ARG A 1 99 ? -7.859 -11.069 8.054 1.00 88.69 99 ARG A C 1
ATOM 749 O O . ARG A 1 99 ? -8.592 -11.746 8.771 1.00 88.69 99 ARG A O 1
ATOM 756 N N . GLU A 1 100 ? -7.303 -9.940 8.489 1.00 86.06 100 GLU A N 1
ATOM 757 C CA . GLU A 1 100 ? -7.500 -9.451 9.856 1.00 86.06 100 GLU A CA 1
ATOM 758 C C . GLU A 1 100 ? -8.968 -9.109 10.156 1.00 86.06 100 GLU A C 1
ATOM 760 O O . GLU A 1 100 ? -9.464 -9.401 11.244 1.00 86.06 100 GLU A O 1
ATOM 765 N N . ALA A 1 101 ? -9.690 -8.514 9.203 1.00 85.19 101 ALA A N 1
ATOM 766 C CA . ALA A 1 101 ? -11.108 -8.205 9.374 1.00 85.19 101 ALA A CA 1
ATOM 767 C C . ALA A 1 101 ? -11.984 -9.471 9.438 1.00 85.19 101 ALA A C 1
ATOM 769 O O . ALA A 1 101 ? -12.961 -9.502 10.192 1.00 85.19 101 ALA A O 1
ATOM 770 N N . MET A 1 102 ? -11.631 -10.516 8.682 1.00 83.31 102 MET A N 1
ATOM 771 C CA . MET A 1 102 ? -12.314 -11.814 8.719 1.00 83.31 102 MET A CA 1
ATOM 772 C C . MET A 1 102 ? -12.155 -12.502 10.078 1.00 83.31 102 MET A C 1
ATOM 774 O O . MET A 1 102 ? -13.157 -12.930 10.653 1.00 83.31 102 MET A O 1
ATOM 778 N N . LEU A 1 103 ? -10.932 -12.543 10.626 1.00 78.75 103 LEU A N 1
ATOM 779 C CA . LEU A 1 103 ? -10.662 -13.144 11.941 1.00 78.75 103 LEU A CA 1
ATOM 780 C C . LEU A 1 103 ? -11.520 -12.506 13.043 1.00 78.75 103 LEU A C 1
ATOM 782 O O . LEU A 1 103 ? -12.096 -13.196 13.878 1.00 78.75 103 LEU A O 1
ATOM 786 N N . VAL A 1 104 ? -11.689 -11.187 12.986 1.00 72.38 104 VAL A N 1
ATOM 787 C CA . VAL A 1 104 ? -12.510 -10.423 13.936 1.00 72.38 104 VAL A CA 1
ATOM 788 C C . VAL A 1 104 ? -13.998 -10.740 13.782 1.00 72.38 104 VAL A C 1
ATOM 790 O O . VAL A 1 104 ? -14.702 -10.912 14.776 1.00 72.38 104 VAL A O 1
ATOM 793 N N . ARG A 1 105 ? -14.500 -10.831 12.545 1.00 68.25 105 ARG A N 1
ATOM 794 C CA . ARG A 1 105 ? -15.903 -11.197 12.296 1.00 68.25 105 ARG A CA 1
ATOM 795 C C . ARG A 1 105 ? -16.220 -12.612 12.776 1.00 68.25 105 ARG A C 1
ATOM 797 O O . ARG A 1 105 ? -17.279 -12.808 13.362 1.00 68.25 105 ARG A O 1
ATOM 804 N N . GLY A 1 106 ? -15.306 -13.561 12.571 1.00 59.06 106 GLY A N 1
ATOM 805 C CA . GLY A 1 106 ? -15.449 -14.933 13.067 1.00 59.06 106 GLY A CA 1
ATOM 806 C C . GLY A 1 106 ? -15.481 -15.029 14.597 1.00 59.06 106 GLY A C 1
ATOM 807 O O . GLY A 1 106 ? -16.072 -15.952 15.144 1.00 59.06 106 GLY A O 1
ATOM 808 N N . GLN A 1 107 ? -14.908 -14.045 15.296 1.00 54.41 107 GLN A N 1
ATOM 809 C CA . GLN A 1 107 ? -14.821 -14.006 16.758 1.00 54.41 107 GLN A CA 1
ATOM 810 C C . GLN A 1 107 ? -16.010 -13.304 17.453 1.00 54.41 107 GLN A C 1
ATOM 812 O O . GLN A 1 107 ? -15.928 -13.041 18.650 1.00 54.41 107 GLN A O 1
ATOM 817 N N . ASN A 1 108 ? -17.114 -12.982 16.755 1.00 47.28 108 ASN A N 1
ATOM 818 C CA . ASN A 1 108 ? -18.318 -12.349 17.340 1.00 47.28 108 ASN A CA 1
ATOM 819 C C . ASN A 1 108 ? -18.054 -11.064 18.160 1.00 47.28 108 ASN A C 1
ATOM 821 O O . ASN A 1 108 ? -18.885 -10.642 18.968 1.00 47.28 108 ASN A O 1
ATOM 825 N N . CYS A 1 109 ? -16.927 -10.382 17.943 1.00 45.00 109 CYS A N 1
ATOM 826 C CA . CYS A 1 109 ? -16.639 -9.112 18.597 1.00 45.00 109 CYS A CA 1
ATOM 827 C C . CYS A 1 109 ? -17.343 -7.980 17.840 1.00 45.00 109 CYS A C 1
ATOM 829 O O . CYS A 1 109 ? -16.747 -7.223 17.070 1.00 45.00 109 CYS A O 1
ATOM 831 N N . ILE A 1 110 ? -18.653 -7.880 18.083 1.00 43.94 110 ILE A N 1
ATOM 832 C CA . ILE A 1 110 ? -19.456 -6.689 17.817 1.00 43.94 110 ILE A CA 1
ATOM 833 C C . ILE A 1 110 ? -18.752 -5.542 18.547 1.00 43.94 110 ILE A C 1
ATOM 835 O O . ILE A 1 110 ? -18.797 -5.445 19.774 1.00 43.94 110 ILE A O 1
ATOM 839 N N . GLY A 1 111 ? -18.040 -4.701 17.792 1.00 48.62 111 GLY A N 1
ATOM 840 C CA . GLY A 1 111 ? -17.522 -3.443 18.316 1.00 48.62 111 GLY A CA 1
ATOM 841 C C . GLY A 1 111 ? -18.654 -2.650 18.982 1.00 48.62 111 GLY A C 1
ATOM 842 O O . GLY A 1 111 ? -19.823 -2.878 18.656 1.00 48.62 111 GLY A O 1
ATOM 843 N N . PRO A 1 112 ? -18.345 -1.737 19.919 1.00 47.50 112 PRO A N 1
ATOM 844 C CA . PRO A 1 112 ? -19.361 -0.952 20.615 1.00 47.50 112 PRO A CA 1
ATOM 845 C C . PRO A 1 112 ? -20.387 -0.409 19.610 1.00 47.50 112 PRO A C 1
ATOM 847 O O . PRO A 1 112 ? -20.019 0.208 18.609 1.00 47.50 112 PRO A O 1
ATOM 850 N N . LYS A 1 113 ? -21.659 -0.763 19.849 1.00 45.19 113 LYS A N 1
ATOM 851 C CA . LYS A 1 113 ? -22.817 -0.587 18.959 1.00 45.19 113 LYS A CA 1
ATOM 852 C C . LYS A 1 113 ? -22.702 0.674 18.083 1.00 45.19 113 LYS A C 1
ATOM 854 O O . LYS A 1 113 ? -22.887 1.782 18.573 1.00 45.19 113 LYS A O 1
ATOM 859 N N . GLY A 1 114 ? -22.457 0.484 16.782 1.00 51.62 114 GLY A N 1
ATOM 860 C CA . GLY A 1 114 ? -22.755 1.477 15.738 1.00 51.62 114 GLY A CA 1
ATOM 861 C C . GLY A 1 114 ? -21.578 2.056 14.945 1.00 51.62 114 GLY A C 1
ATOM 862 O O . GLY A 1 114 ? -21.820 2.690 13.920 1.00 51.62 114 GLY A O 1
ATOM 863 N N . ALA A 1 115 ? -20.322 1.842 15.345 1.00 59.94 115 ALA A N 1
ATOM 864 C CA . ALA A 1 115 ? -19.182 2.449 14.651 1.00 59.94 115 ALA A CA 1
ATOM 865 C C . ALA A 1 115 ? -18.536 1.470 13.646 1.00 59.94 115 ALA A C 1
ATOM 867 O O . ALA A 1 115 ? -17.960 0.456 14.038 1.00 59.94 115 ALA A O 1
ATOM 868 N N . ALA A 1 116 ? -18.624 1.764 12.342 1.00 68.31 116 ALA A N 1
ATOM 869 C CA . ALA A 1 116 ? -18.033 0.929 11.290 1.00 68.31 116 ALA A CA 1
ATOM 870 C C . ALA A 1 116 ? -16.505 0.825 11.449 1.00 68.31 116 ALA A C 1
ATOM 872 O O . ALA A 1 116 ? -15.829 1.842 11.627 1.00 68.31 116 ALA A O 1
ATOM 873 N N . ALA A 1 117 ? -15.952 -0.389 11.374 1.00 83.94 117 ALA A N 1
ATOM 874 C CA . ALA A 1 117 ? -14.505 -0.592 11.377 1.00 83.94 117 ALA A CA 1
ATOM 875 C C . ALA A 1 117 ? -13.868 0.126 10.177 1.00 83.94 117 ALA A C 1
ATOM 877 O O . ALA A 1 117 ? -14.462 0.196 9.098 1.00 83.94 117 ALA A O 1
ATOM 878 N N . LYS A 1 118 ? -12.663 0.670 10.357 1.00 89.69 118 LYS A N 1
ATOM 879 C CA . LYS A 1 118 ? -11.981 1.449 9.324 1.00 89.69 118 LYS A CA 1
ATOM 880 C C . LYS A 1 118 ? -10.577 0.925 9.063 1.00 89.69 118 LYS A C 1
ATOM 882 O O . LYS A 1 118 ? -9.805 0.734 9.995 1.00 89.69 118 LYS A O 1
ATOM 887 N N . VAL A 1 119 ? -10.232 0.770 7.793 1.00 92.12 119 VAL A N 1
ATOM 888 C CA . VAL A 1 119 ? -8.876 0.494 7.314 1.00 92.12 119 VAL A CA 1
ATOM 889 C C . VAL A 1 119 ? -8.341 1.761 6.657 1.00 92.12 119 VAL A C 1
ATOM 891 O O . VAL A 1 119 ? -8.984 2.323 5.772 1.00 92.12 119 VAL A O 1
ATOM 894 N N . ILE A 1 120 ? -7.170 2.214 7.091 1.00 94.44 120 ILE A N 1
ATOM 895 C CA . ILE A 1 120 ? -6.450 3.346 6.517 1.00 94.44 120 ILE A CA 1
ATOM 896 C C . ILE A 1 120 ? -5.118 2.833 5.979 1.00 94.44 120 ILE A C 1
ATOM 898 O O . ILE A 1 120 ? -4.305 2.317 6.744 1.00 94.44 120 ILE A O 1
ATOM 902 N N . VAL A 1 121 ? -4.886 3.013 4.683 1.00 96.62 121 VAL A N 1
ATOM 903 C CA . VAL A 1 121 ? -3.614 2.686 4.030 1.00 96.62 121 VAL A CA 1
ATOM 904 C C . VAL A 1 121 ? -2.922 3.983 3.629 1.00 96.62 121 VAL A C 1
ATOM 906 O O . VAL A 1 121 ? -3.474 4.773 2.860 1.00 96.62 121 VAL A O 1
ATOM 909 N N . PHE A 1 122 ? -1.727 4.206 4.162 1.00 97.38 122 PHE A N 1
ATOM 910 C CA . PHE A 1 122 ? -0.847 5.312 3.816 1.00 97.38 122 PHE A CA 1
ATOM 911 C C . PHE A 1 122 ? 0.201 4.866 2.795 1.00 97.38 122 PHE A C 1
ATOM 913 O O . PHE A 1 122 ? 0.845 3.845 2.994 1.00 97.38 122 PHE A O 1
ATOM 920 N N . THR A 1 123 ? 0.388 5.656 1.742 1.00 97.31 123 THR A N 1
ATOM 921 C CA . THR A 1 123 ? 1.452 5.510 0.731 1.00 97.31 123 THR A CA 1
ATOM 922 C C . THR A 1 123 ? 1.979 6.896 0.373 1.00 97.31 123 THR A C 1
ATOM 924 O O . THR A 1 123 ? 1.218 7.873 0.423 1.00 97.31 123 THR A O 1
ATOM 927 N N . ASP A 1 124 ? 3.251 7.023 0.012 1.00 95.88 124 ASP A N 1
ATOM 928 C CA . ASP A 1 124 ? 3.794 8.284 -0.500 1.00 95.88 124 ASP A CA 1
ATOM 9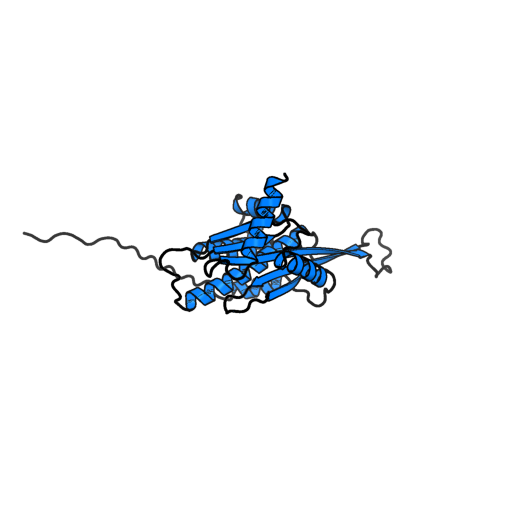29 C C . ASP A 1 124 ? 3.662 8.455 -2.021 1.00 95.88 124 ASP A C 1
ATOM 931 O O . ASP A 1 124 ? 3.872 9.553 -2.560 1.00 95.88 124 ASP A O 1
ATOM 935 N N . SER A 1 125 ? 3.133 7.428 -2.684 1.00 95.94 125 SER A N 1
ATOM 936 C CA . SER A 1 125 ? 2.936 7.363 -4.122 1.00 95.94 125 SER A CA 1
ATOM 937 C C . SER A 1 125 ? 1.618 7.993 -4.575 1.00 95.94 125 SER A C 1
ATOM 939 O O . SER A 1 125 ? 0.557 7.363 -4.670 1.00 95.94 125 SER A O 1
ATOM 941 N N . VAL A 1 126 ? 1.668 9.284 -4.917 1.00 94.31 126 VAL A N 1
ATOM 942 C CA . VAL A 1 126 ? 0.513 10.002 -5.495 1.00 94.31 126 VAL A CA 1
ATOM 943 C C . VAL A 1 126 ? 0.046 9.353 -6.803 1.00 94.31 126 VAL A C 1
ATOM 945 O O . VAL A 1 126 ? -1.156 9.290 -7.067 1.00 94.31 126 VAL A O 1
ATOM 948 N N . SER A 1 127 ? 0.978 8.852 -7.613 1.00 92.25 127 SER A N 1
ATOM 949 C CA . SER A 1 127 ? 0.695 8.194 -8.892 1.00 92.25 127 SER A CA 1
ATOM 950 C C . SER A 1 127 ? -0.071 6.882 -8.707 1.00 92.25 127 SER A C 1
ATOM 952 O O . SER A 1 127 ? -1.053 6.652 -9.420 1.00 92.25 127 SER A O 1
ATOM 954 N N . ALA A 1 128 ? 0.295 6.059 -7.717 1.00 92.62 128 ALA A N 1
ATOM 955 C CA . ALA A 1 128 ? -0.447 4.843 -7.390 1.00 92.62 128 ALA A CA 1
ATOM 956 C C . ALA A 1 128 ? -1.884 5.162 -6.945 1.00 92.62 128 ALA A C 1
ATOM 958 O O . ALA A 1 128 ? -2.837 4.569 -7.460 1.00 92.62 128 ALA A O 1
ATOM 959 N N . LEU A 1 129 ? -2.061 6.165 -6.073 1.00 93.12 129 LEU A N 1
ATOM 960 C CA . LEU A 1 129 ? -3.387 6.615 -5.628 1.00 93.12 129 LEU A CA 1
ATOM 961 C C . LEU A 1 129 ? -4.259 7.092 -6.794 1.00 93.12 129 LEU A C 1
ATOM 963 O O . LEU A 1 129 ? -5.421 6.697 -6.901 1.00 93.12 129 LEU A O 1
ATOM 967 N N . GLN A 1 130 ? -3.707 7.913 -7.690 1.00 91.94 130 GLN A N 1
ATOM 968 C CA . GLN A 1 130 ? -4.424 8.392 -8.874 1.00 91.94 130 GLN A CA 1
ATOM 969 C C . GLN A 1 130 ? -4.821 7.242 -9.803 1.00 91.94 130 GLN A C 1
ATOM 971 O O . GLN A 1 130 ? -5.947 7.217 -10.308 1.00 91.94 130 GLN A O 1
ATOM 976 N N . ARG A 1 131 ? -3.924 6.269 -10.007 1.00 88.62 131 ARG A N 1
ATOM 977 C CA . ARG A 1 131 ? -4.197 5.102 -10.851 1.00 88.62 131 ARG A CA 1
ATOM 978 C C . ARG A 1 131 ? -5.307 4.235 -10.262 1.00 88.62 131 ARG A C 1
ATOM 980 O O . ARG A 1 131 ? -6.228 3.879 -10.992 1.00 88.62 131 ARG A O 1
ATOM 987 N N . ILE A 1 132 ? -5.281 3.972 -8.956 1.00 88.00 132 ILE A N 1
ATOM 988 C CA . ILE A 1 132 ? -6.348 3.231 -8.265 1.00 88.00 132 ILE A CA 1
ATOM 989 C C . ILE A 1 132 ? -7.680 3.983 -8.348 1.00 88.00 132 ILE A C 1
ATOM 991 O O . ILE A 1 132 ? -8.698 3.387 -8.690 1.00 88.00 132 ILE A O 1
ATOM 995 N N . GLN A 1 133 ? -7.686 5.298 -8.117 1.00 88.19 133 GLN A N 1
ATOM 996 C CA . GLN A 1 133 ? -8.902 6.108 -8.244 1.00 88.19 133 GLN A CA 1
ATOM 997 C C . GLN A 1 133 ? -9.478 6.081 -9.662 1.00 88.19 133 GLN A C 1
ATOM 999 O O . GLN A 1 133 ? -10.697 6.059 -9.826 1.00 88.19 133 GLN A O 1
ATOM 1004 N N . LYS A 1 134 ? -8.622 6.087 -10.690 1.00 86.75 134 LYS A N 1
ATOM 1005 C CA . LYS A 1 134 ? -9.057 5.960 -12.085 1.00 86.75 134 LYS A CA 1
ATOM 1006 C C . LYS A 1 134 ? -9.717 4.603 -12.321 1.00 86.75 134 LYS A C 1
ATOM 1008 O O . LYS A 1 134 ? -10.819 4.562 -12.852 1.00 86.75 134 LYS A O 1
ATOM 1013 N N . ILE A 1 135 ? -9.084 3.527 -11.859 1.00 83.56 135 ILE A N 1
ATOM 1014 C CA . ILE A 1 135 ? -9.612 2.161 -11.957 1.00 83.56 135 ILE A CA 1
ATOM 1015 C C . ILE A 1 135 ? -10.973 2.043 -11.259 1.00 83.56 135 ILE A C 1
ATOM 1017 O O . ILE A 1 135 ? -11.895 1.484 -11.830 1.00 83.56 135 ILE A O 1
ATOM 1021 N N . GLN A 1 136 ? -11.135 2.631 -10.072 1.00 78.94 136 GLN A N 1
ATOM 1022 C CA . GLN A 1 136 ? -12.402 2.602 -9.330 1.00 78.94 136 GLN A CA 1
ATOM 1023 C C . GLN A 1 136 ? -13.537 3.399 -9.994 1.00 78.94 136 GLN A C 1
ATOM 1025 O O . GLN A 1 136 ? -14.705 3.123 -9.731 1.00 78.94 136 GLN A O 1
ATOM 1030 N N . LYS A 1 137 ? -13.213 4.417 -10.801 1.00 79.94 137 LYS A N 1
ATOM 1031 C CA . LYS A 1 137 ? -14.199 5.264 -11.498 1.00 79.94 137 LYS A CA 1
ATOM 1032 C C . LYS A 1 137 ? -14.553 4.751 -12.889 1.00 79.94 137 LYS A C 1
ATOM 1034 O O . LYS A 1 137 ? -15.613 5.087 -13.405 1.00 79.94 137 LYS A O 1
ATOM 1039 N N . SER A 1 138 ? -13.652 4.010 -13.520 1.00 75.88 138 SER A N 1
ATOM 1040 C CA . SER A 1 138 ? -13.884 3.415 -14.830 1.00 75.88 138 SER A CA 1
ATOM 1041 C C . SER A 1 138 ? -14.616 2.083 -14.681 1.00 75.88 138 SER A C 1
ATOM 1043 O O . SER A 1 138 ? -14.354 1.331 -13.748 1.00 75.88 138 SER A O 1
ATOM 1045 N N . ALA A 1 139 ? -15.507 1.764 -15.622 1.00 71.00 139 ALA A N 1
ATOM 1046 C CA . ALA A 1 139 ? -15.985 0.397 -15.777 1.00 71.00 139 ALA A CA 1
ATOM 1047 C C . ALA A 1 139 ? -14.783 -0.464 -16.193 1.00 71.00 139 ALA A C 1
ATOM 1049 O O . ALA A 1 139 ? -14.333 -0.402 -17.337 1.00 71.00 139 ALA A O 1
ATOM 1050 N N . VAL A 1 140 ? -14.191 -1.177 -15.235 1.00 69.25 140 VAL A N 1
ATOM 1051 C CA . VAL A 1 140 ? -13.081 -2.090 -15.509 1.00 69.25 140 VAL A CA 1
ATOM 1052 C C . VAL A 1 140 ? -13.649 -3.263 -16.293 1.00 69.25 140 VAL A C 1
ATOM 1054 O O . VAL A 1 140 ? -14.613 -3.891 -15.863 1.00 69.25 140 VAL A O 1
ATOM 1057 N N . THR A 1 141 ? -13.078 -3.534 -17.461 1.00 70.62 141 THR A N 1
ATOM 1058 C CA . THR A 1 141 ? -13.502 -4.683 -18.269 1.00 70.62 141 THR A CA 1
ATOM 1059 C C . THR A 1 141 ? -13.050 -5.988 -17.612 1.00 70.62 141 THR A C 1
ATOM 1061 O O . THR A 1 141 ? -11.998 -6.036 -16.973 1.00 70.62 141 THR A O 1
ATOM 1064 N N . GLU A 1 142 ? -13.804 -7.068 -17.807 1.00 65.00 142 GLU A N 1
ATOM 1065 C CA . GLU A 1 142 ? -13.450 -8.403 -17.307 1.00 65.00 142 GLU A CA 1
ATOM 1066 C C . GLU A 1 142 ? -12.066 -8.857 -17.812 1.00 65.00 142 GLU A C 1
ATOM 1068 O O . GLU A 1 142 ? -11.257 -9.376 -17.050 1.00 65.00 142 GLU A O 1
ATOM 1073 N N . ALA A 1 143 ? -11.714 -8.519 -19.056 1.00 63.31 143 ALA A N 1
ATOM 1074 C CA . ALA A 1 143 ? -10.387 -8.774 -19.618 1.00 63.31 143 ALA A CA 1
ATOM 1075 C C . ALA A 1 143 ? -9.248 -8.033 -18.883 1.00 63.31 143 ALA A C 1
ATOM 1077 O O . ALA A 1 143 ? -8.156 -8.575 -18.730 1.00 63.31 143 ALA A O 1
ATOM 1078 N N . GLN A 1 144 ? -9.483 -6.805 -18.402 1.00 66.50 144 GLN A N 1
ATOM 1079 C CA . GLN A 1 144 ? -8.496 -6.059 -17.606 1.00 66.50 144 GLN A CA 1
ATOM 1080 C C . GLN A 1 144 ? -8.339 -6.632 -16.195 1.00 66.50 144 GLN A C 1
ATOM 1082 O O . GLN A 1 144 ? -7.232 -6.619 -15.661 1.00 66.50 144 GLN A O 1
ATOM 1087 N N . LEU A 1 145 ? -9.428 -7.138 -15.608 1.00 66.31 145 LEU A N 1
ATOM 1088 C CA . LEU A 1 145 ? -9.396 -7.836 -14.321 1.00 66.31 145 LEU A CA 1
ATOM 1089 C C . LEU A 1 145 ? -8.607 -9.143 -14.421 1.00 66.31 145 LEU A C 1
ATOM 1091 O O . LEU A 1 145 ? -7.752 -9.402 -13.583 1.00 66.31 145 LEU A O 1
ATOM 1095 N N . LEU A 1 146 ? -8.846 -9.928 -15.470 1.00 65.00 146 LEU A N 1
ATOM 1096 C CA . LEU A 1 146 ? -8.159 -11.201 -15.693 1.00 65.00 146 LEU A CA 1
ATOM 1097 C C . LEU A 1 146 ? -6.693 -11.021 -16.129 1.00 65.00 146 LEU A C 1
ATOM 1099 O O . LEU A 1 146 ? -5.870 -11.906 -15.903 1.00 65.00 146 LEU A O 1
ATOM 1103 N N . GLY A 1 147 ? -6.355 -9.885 -16.750 1.00 74.50 147 GLY A N 1
ATOM 1104 C CA . GLY A 1 147 ? -5.028 -9.625 -17.316 1.00 74.50 147 GLY A CA 1
ATOM 1105 C C . GLY A 1 147 ? -3.985 -9.058 -16.346 1.00 74.50 147 GLY A C 1
ATOM 1106 O O . GLY A 1 147 ? -2.789 -9.211 -16.598 1.00 74.50 147 GLY A O 1
ATOM 1107 N N . ASP A 1 148 ? -4.397 -8.412 -15.249 1.00 82.81 148 ASP A N 1
ATOM 1108 C CA . ASP A 1 148 ? -3.475 -7.842 -14.258 1.00 82.81 148 ASP A CA 1
ATOM 1109 C C . ASP A 1 148 ? -3.839 -8.295 -12.834 1.00 82.81 148 ASP A C 1
ATOM 1111 O O . ASP A 1 148 ? -4.787 -7.783 -12.228 1.00 82.81 148 ASP A O 1
ATOM 1115 N N . PRO A 1 149 ? -3.065 -9.230 -12.259 1.00 83.25 149 PRO A N 1
ATOM 1116 C CA . PRO A 1 149 ? -3.428 -9.862 -11.003 1.00 83.25 149 PRO A CA 1
ATOM 1117 C C . PRO A 1 149 ? -3.290 -8.884 -9.812 1.00 83.25 149 PRO A C 1
ATOM 1119 O O . PRO A 1 149 ? -4.035 -8.997 -8.838 1.00 83.25 149 PRO A O 1
ATOM 1122 N N . ILE A 1 150 ? -2.447 -7.841 -9.903 1.00 87.75 150 ILE A N 1
ATOM 1123 C CA . ILE A 1 150 ? -2.379 -6.785 -8.873 1.00 87.75 150 ILE A CA 1
ATOM 1124 C C . ILE A 1 150 ? -3.670 -5.965 -8.880 1.00 87.75 150 ILE A C 1
ATOM 1126 O O . ILE A 1 150 ? -4.239 -5.684 -7.823 1.00 87.75 150 ILE A O 1
ATOM 1130 N N . ILE A 1 151 ? -4.144 -5.582 -10.068 1.00 85.62 151 ILE A N 1
ATOM 1131 C CA . ILE A 1 151 ? -5.390 -4.820 -10.204 1.00 85.62 151 ILE A CA 1
ATOM 1132 C C . ILE A 1 151 ? -6.586 -5.651 -9.747 1.00 85.62 151 ILE A C 1
ATOM 1134 O O . ILE A 1 151 ? -7.434 -5.128 -9.018 1.00 85.62 151 ILE A O 1
ATOM 1138 N N . HIS A 1 152 ? -6.613 -6.939 -10.095 1.00 86.06 152 HIS A N 1
ATOM 1139 C CA . HIS A 1 152 ? -7.604 -7.877 -9.580 1.00 86.06 152 HIS A CA 1
ATOM 1140 C C . HIS A 1 152 ? -7.622 -7.880 -8.046 1.00 86.06 152 HIS A C 1
ATOM 1142 O O . HIS A 1 152 ? -8.660 -7.580 -7.455 1.00 86.06 152 HIS A O 1
ATOM 1148 N N . LYS A 1 153 ? -6.464 -8.100 -7.397 1.00 88.62 153 LYS A N 1
ATOM 1149 C CA . LYS A 1 153 ? -6.313 -8.098 -5.927 1.00 88.62 153 LYS A CA 1
ATOM 1150 C C . LYS A 1 153 ? -6.810 -6.793 -5.303 1.00 88.62 153 LYS A C 1
ATOM 1152 O O . LYS A 1 153 ? -7.564 -6.814 -4.332 1.00 88.62 153 LYS A O 1
ATOM 1157 N N . LEU A 1 154 ? -6.420 -5.649 -5.872 1.00 90.25 154 LEU A N 1
ATOM 1158 C CA . LEU A 1 154 ? -6.839 -4.329 -5.393 1.00 90.25 154 LEU A CA 1
ATOM 1159 C C . LEU A 1 154 ? -8.361 -4.188 -5.391 1.00 90.25 154 LEU A C 1
ATOM 1161 O O . LEU A 1 154 ? -8.939 -3.754 -4.391 1.00 90.25 154 LEU A O 1
ATOM 1165 N N . ILE A 1 155 ? -9.014 -4.540 -6.500 1.00 88.00 155 ILE A N 1
ATOM 1166 C CA . ILE A 1 155 ? -10.461 -4.382 -6.665 1.00 88.00 155 ILE A CA 1
ATOM 1167 C C . ILE A 1 155 ? -11.212 -5.369 -5.774 1.00 88.00 155 ILE A C 1
ATOM 1169 O O . ILE A 1 155 ? -12.066 -4.946 -4.996 1.00 88.00 155 ILE A O 1
ATOM 1173 N N . THR A 1 156 ? -10.869 -6.656 -5.827 1.00 88.69 156 THR A N 1
ATOM 1174 C CA . THR A 1 156 ? -11.593 -7.690 -5.076 1.00 88.69 156 THR A CA 1
ATOM 1175 C C . THR A 1 156 ? -11.476 -7.474 -3.571 1.00 88.69 156 THR A C 1
ATOM 1177 O O . THR A 1 156 ? -12.489 -7.505 -2.872 1.00 88.69 156 THR A O 1
ATOM 1180 N N . ARG A 1 157 ? -10.281 -7.155 -3.051 1.00 91.94 157 ARG A N 1
ATOM 1181 C CA . ARG A 1 157 ? -10.089 -6.901 -1.612 1.00 91.94 157 ARG A CA 1
ATOM 1182 C C . ARG A 1 157 ? -10.744 -5.603 -1.153 1.00 91.94 157 ARG A C 1
ATOM 1184 O O . ARG A 1 157 ? -11.380 -5.584 -0.100 1.00 91.94 157 ARG A O 1
ATOM 1191 N N . SER A 1 158 ? -10.682 -4.533 -1.948 1.00 91.38 158 SER A N 1
ATOM 1192 C CA . SER A 1 158 ? -11.375 -3.282 -1.594 1.00 91.38 158 SER A CA 1
ATOM 1193 C C . SER A 1 158 ? -12.903 -3.425 -1.603 1.00 91.38 158 SER A C 1
ATOM 1195 O O . SER A 1 158 ? -13.569 -2.929 -0.688 1.00 91.38 158 SER A O 1
ATOM 1197 N N . GLN A 1 159 ? -13.469 -4.141 -2.579 1.00 89.00 159 GLN A N 1
ATOM 1198 C CA . GLN A 1 159 ? -14.900 -4.455 -2.622 1.00 89.00 159 GLN A CA 1
ATOM 1199 C C . GLN A 1 159 ? -15.318 -5.369 -1.469 1.00 89.00 159 GLN A C 1
ATOM 1201 O O . GLN A 1 159 ? -16.352 -5.126 -0.843 1.00 89.00 159 GLN A O 1
ATOM 1206 N N . TYR A 1 160 ? -14.506 -6.379 -1.150 1.00 89.75 160 TYR A N 1
ATOM 1207 C CA . TYR A 1 160 ? -14.785 -7.296 -0.052 1.00 89.75 160 TYR A CA 1
ATOM 1208 C C . TYR A 1 160 ? -14.828 -6.572 1.299 1.00 89.75 160 TYR A C 1
ATOM 1210 O O . TYR A 1 160 ? -15.823 -6.695 2.013 1.00 89.75 160 TYR A O 1
ATOM 1218 N N . LEU A 1 161 ? -13.817 -5.748 1.616 1.00 89.38 161 LEU A N 1
ATOM 1219 C CA . LEU A 1 161 ? -13.802 -4.918 2.830 1.00 89.38 161 LEU A CA 1
ATOM 1220 C C . LEU A 1 161 ? -15.086 -4.083 2.950 1.00 89.38 161 LEU A C 1
ATOM 1222 O O . LEU A 1 161 ? -15.740 -4.085 3.994 1.00 89.38 161 LEU A O 1
ATOM 1226 N N . ARG A 1 162 ? -15.510 -3.445 1.852 1.00 89.06 162 ARG A N 1
ATOM 1227 C CA . ARG A 1 162 ? -16.766 -2.685 1.817 1.00 89.06 162 ARG A CA 1
ATOM 1228 C C . ARG A 1 162 ? -17.987 -3.572 2.085 1.00 89.06 162 ARG A C 1
ATOM 1230 O O . ARG A 1 162 ? -18.843 -3.179 2.876 1.00 89.06 162 ARG A O 1
ATOM 1237 N N . ARG A 1 163 ? -18.069 -4.753 1.460 1.00 86.81 163 ARG A N 1
ATOM 1238 C CA . ARG A 1 163 ? -19.174 -5.717 1.635 1.00 86.81 163 ARG A CA 1
ATOM 1239 C C . ARG A 1 163 ? -19.312 -6.167 3.091 1.00 86.81 163 ARG A C 1
ATOM 1241 O O . ARG A 1 163 ? -20.432 -6.309 3.570 1.00 86.81 163 ARG A O 1
ATOM 1248 N N . ILE A 1 164 ? -18.204 -6.341 3.811 1.00 85.69 164 ILE A N 1
ATOM 1249 C CA . ILE A 1 164 ? -18.235 -6.739 5.229 1.00 85.69 164 ILE A CA 1
ATOM 1250 C C . ILE A 1 164 ? -18.432 -5.565 6.206 1.00 85.69 164 ILE A C 1
ATOM 1252 O O . ILE A 1 164 ? -18.385 -5.771 7.422 1.00 85.69 164 ILE A O 1
ATOM 1256 N N . GLY A 1 165 ? -18.687 -4.355 5.694 1.00 86.69 165 GLY A N 1
ATOM 1257 C CA . GLY A 1 165 ? -18.953 -3.155 6.493 1.00 86.69 165 GLY A CA 1
ATOM 1258 C C . GLY A 1 165 ? -17.697 -2.431 6.987 1.00 86.69 165 GLY A C 1
ATOM 1259 O O . GLY A 1 165 ? -17.789 -1.627 7.915 1.00 86.69 165 GLY A O 1
ATOM 1260 N N . VAL A 1 166 ? -16.531 -2.704 6.392 1.00 89.31 166 VAL A N 1
ATOM 1261 C CA . VAL A 1 166 ? -15.276 -2.008 6.695 1.00 89.31 166 VAL A CA 1
ATOM 1262 C C . VAL A 1 166 ? -15.097 -0.833 5.736 1.00 89.31 166 VAL A C 1
ATOM 1264 O O . VAL A 1 166 ? -15.098 -0.989 4.514 1.00 89.31 166 VAL A O 1
ATOM 1267 N N . GLN A 1 167 ? -14.909 0.366 6.285 1.00 91.44 167 GLN A N 1
ATOM 1268 C CA . GLN A 1 167 ? -14.590 1.549 5.494 1.00 91.44 167 GLN A CA 1
ATOM 1269 C C . GLN A 1 167 ? -13.103 1.541 5.126 1.00 91.44 167 GLN A C 1
ATOM 1271 O O . GLN A 1 167 ? -12.249 1.597 6.007 1.00 91.44 167 GLN A O 1
ATOM 1276 N N . LEU A 1 168 ? -12.790 1.521 3.832 1.00 92.69 168 LEU A N 1
ATOM 1277 C CA . LEU A 1 168 ? -11.424 1.670 3.334 1.00 92.69 168 LEU A CA 1
ATOM 1278 C C . LEU A 1 168 ? -11.116 3.136 3.004 1.00 92.69 168 LEU A C 1
ATOM 1280 O O . LEU A 1 168 ? -11.865 3.787 2.275 1.00 92.69 168 LEU A O 1
ATOM 1284 N N . GLU A 1 169 ? -9.976 3.633 3.480 1.00 94.56 169 GLU A N 1
ATOM 1285 C CA . GLU A 1 169 ? -9.418 4.929 3.105 1.00 94.56 169 GLU A CA 1
ATOM 1286 C C . GLU A 1 169 ? -7.967 4.787 2.636 1.00 94.56 169 GLU A C 1
ATOM 1288 O O . GLU A 1 169 ? -7.095 4.357 3.387 1.00 94.56 169 GLU A O 1
ATOM 1293 N N . LEU A 1 170 ? -7.693 5.215 1.404 1.00 95.44 170 LEU A N 1
ATOM 1294 C CA . LEU A 1 170 ? -6.331 5.355 0.893 1.00 95.44 170 LEU A CA 1
ATOM 1295 C C . LEU A 1 170 ? -5.884 6.806 1.072 1.00 95.44 170 LEU A C 1
ATOM 1297 O O . LEU A 1 170 ? -6.570 7.733 0.625 1.00 95.44 170 LEU A O 1
ATOM 1301 N N . ARG A 1 171 ? -4.752 7.021 1.740 1.00 95.88 171 ARG A N 1
ATOM 1302 C CA . ARG A 1 171 ? -4.253 8.351 2.093 1.00 95.88 171 ARG A CA 1
ATOM 1303 C C . ARG A 1 171 ? -2.814 8.526 1.637 1.00 95.88 171 ARG A C 1
ATOM 1305 O O . ARG A 1 171 ? -1.989 7.632 1.757 1.00 95.88 171 ARG A O 1
ATOM 1312 N N . TRP A 1 172 ? -2.514 9.722 1.153 1.00 97.00 172 TRP A N 1
ATOM 1313 C CA . TRP A 1 172 ? -1.142 10.102 0.861 1.00 97.00 172 TRP A CA 1
ATOM 1314 C C . TRP A 1 172 ? -0.414 10.520 2.143 1.00 97.00 172 TRP A C 1
ATOM 1316 O O . TRP A 1 172 ? -0.981 11.249 2.964 1.00 97.00 172 TRP A O 1
ATOM 1326 N N . VAL A 1 173 ? 0.845 10.118 2.280 1.00 95.56 173 VAL A N 1
ATOM 1327 C CA . VAL A 1 173 ? 1.794 10.623 3.280 1.00 95.56 173 VAL A CA 1
ATOM 1328 C C . VAL A 1 173 ? 3.039 11.133 2.549 1.00 95.56 173 VAL A C 1
ATOM 1330 O O . VAL A 1 173 ? 3.438 10.544 1.560 1.00 95.56 173 VAL A O 1
ATOM 1333 N N . PRO A 1 174 ? 3.669 12.247 2.947 1.00 93.50 174 PRO A N 1
ATOM 1334 C CA . PRO A 1 174 ? 4.859 12.698 2.237 1.00 93.50 174 PRO A CA 1
ATOM 1335 C C . PRO A 1 174 ? 6.028 11.722 2.428 1.00 93.50 174 PRO A C 1
ATOM 1337 O O . PRO A 1 174 ? 6.329 11.351 3.564 1.00 93.50 174 PRO A O 1
ATOM 1340 N N . GLY A 1 175 ? 6.739 11.401 1.348 1.00 90.31 175 GLY A N 1
ATOM 1341 C CA . GLY A 1 175 ? 8.004 10.669 1.423 1.00 90.31 175 GLY A CA 1
ATOM 1342 C C . GLY A 1 175 ? 9.042 11.407 2.276 1.00 90.31 175 GLY A C 1
ATOM 1343 O O . GLY A 1 175 ? 8.993 12.640 2.431 1.00 90.31 175 GLY A O 1
ATOM 1344 N N . HIS A 1 176 ? 9.959 10.642 2.875 1.00 85.38 176 HIS A N 1
ATOM 1345 C CA . HIS A 1 176 ? 11.015 11.133 3.775 1.00 85.38 176 HIS A CA 1
ATOM 1346 C C . HIS A 1 176 ? 10.511 12.008 4.943 1.00 85.38 176 HIS A C 1
ATOM 1348 O O . HIS A 1 176 ? 11.206 12.904 5.424 1.00 85.38 176 HIS A O 1
ATOM 1354 N N . SER A 1 177 ? 9.284 11.780 5.415 1.00 84.38 177 SER A N 1
ATOM 1355 C CA . SER A 1 177 ? 8.641 12.622 6.434 1.00 84.38 177 SER A CA 1
ATOM 1356 C C . SER A 1 177 ? 8.914 12.220 7.887 1.00 84.38 177 SER A C 1
ATOM 1358 O O . SER A 1 177 ? 8.302 12.781 8.794 1.00 84.38 177 SER A O 1
ATOM 1360 N N . LYS A 1 178 ? 9.835 11.273 8.118 1.00 88.50 178 LYS A N 1
ATOM 1361 C CA . LYS A 1 178 ? 10.164 10.697 9.439 1.00 88.50 178 LYS A CA 1
ATOM 1362 C C . LYS A 1 178 ? 8.966 10.082 10.182 1.00 88.50 178 LYS A C 1
ATOM 1364 O O . LYS A 1 178 ? 9.051 9.836 11.380 1.00 88.50 178 LYS A O 1
ATOM 1369 N N . VAL A 1 179 ? 7.854 9.821 9.493 1.00 93.25 179 VAL A N 1
ATOM 1370 C CA . VAL A 1 179 ? 6.775 8.990 10.035 1.00 93.25 179 VAL A CA 1
ATOM 1371 C C . VAL A 1 179 ? 7.298 7.563 10.102 1.00 93.25 179 VAL A C 1
ATOM 1373 O O . VAL A 1 179 ? 7.598 6.984 9.065 1.00 93.25 179 VAL A O 1
ATOM 1376 N N . GLU A 1 180 ? 7.416 7.022 11.312 1.00 94.00 180 GLU A N 1
ATOM 1377 C CA . GLU A 1 180 ? 8.080 5.744 11.592 1.00 94.00 180 GLU A CA 1
ATOM 1378 C C . GLU A 1 180 ? 7.602 4.608 10.677 1.00 94.00 180 GLU A C 1
ATOM 1380 O O . GLU A 1 180 ? 8.408 4.042 9.949 1.00 94.00 180 GLU A O 1
ATOM 1385 N N . GLY A 1 181 ? 6.291 4.343 10.623 1.00 94.31 181 GLY A N 1
ATOM 1386 C CA . GLY A 1 181 ? 5.738 3.282 9.772 1.00 94.31 181 GLY A CA 1
ATOM 1387 C C . GLY A 1 181 ? 6.027 3.481 8.278 1.00 94.31 181 GLY A C 1
ATOM 1388 O O . GLY A 1 181 ? 6.301 2.514 7.576 1.00 94.31 181 GLY A O 1
ATOM 1389 N N . ASN A 1 182 ? 6.046 4.730 7.798 1.00 96.56 182 ASN A N 1
ATOM 1390 C CA . ASN A 1 182 ? 6.405 5.033 6.409 1.00 96.56 182 ASN A CA 1
ATOM 1391 C C . ASN A 1 182 ? 7.902 4.838 6.147 1.00 96.56 182 ASN A C 1
ATOM 1393 O O . ASN A 1 182 ? 8.284 4.355 5.091 1.00 96.56 182 ASN A O 1
ATOM 1397 N N . ALA A 1 183 ? 8.755 5.238 7.091 1.00 96.31 183 ALA A N 1
ATOM 1398 C CA . ALA A 1 183 ? 10.200 5.067 6.976 1.00 96.31 183 ALA A CA 1
ATOM 1399 C C . ALA A 1 183 ? 10.598 3.583 7.005 1.00 96.31 183 ALA A C 1
ATOM 1401 O O . ALA A 1 183 ? 11.502 3.179 6.274 1.00 96.31 183 ALA A O 1
ATOM 1402 N N . LEU A 1 184 ? 9.901 2.778 7.814 1.00 96.50 184 LEU A N 1
ATOM 1403 C CA . LEU A 1 184 ? 10.038 1.325 7.813 1.00 96.50 184 LEU A CA 1
ATOM 1404 C C . LEU A 1 184 ? 9.606 0.742 6.465 1.00 96.50 184 LEU A C 1
ATOM 1406 O O . LEU A 1 184 ? 10.398 0.043 5.850 1.00 96.50 184 LEU A O 1
ATOM 1410 N N . ALA A 1 185 ? 8.419 1.091 5.955 1.00 97.38 185 ALA A N 1
ATOM 1411 C CA . ALA A 1 185 ? 7.956 0.588 4.658 1.00 97.38 185 ALA A CA 1
ATOM 1412 C C . ALA A 1 185 ? 8.961 0.889 3.529 1.00 97.38 185 ALA A C 1
ATOM 1414 O O . ALA A 1 185 ? 9.322 -0.011 2.779 1.00 97.38 185 ALA A O 1
ATOM 1415 N N . ASP A 1 186 ? 9.497 2.109 3.481 1.00 97.19 186 ASP A N 1
ATOM 1416 C CA . ASP A 1 186 ? 10.507 2.523 2.497 1.00 97.19 186 ASP A CA 1
ATOM 1417 C C . ASP A 1 186 ? 11.840 1.778 2.626 1.00 97.19 186 ASP A C 1
ATOM 1419 O O . ASP A 1 186 ? 12.452 1.360 1.637 1.00 97.19 186 ASP A O 1
ATOM 1423 N N . THR A 1 187 ? 12.287 1.545 3.859 1.00 96.94 187 THR A N 1
ATOM 1424 C CA . THR A 1 187 ? 13.504 0.766 4.118 1.00 96.94 187 THR A CA 1
ATOM 1425 C C . THR A 1 187 ? 13.347 -0.677 3.635 1.00 96.94 187 THR A C 1
ATOM 1427 O O . THR A 1 187 ? 14.221 -1.200 2.941 1.00 96.94 187 THR A O 1
ATOM 1430 N N . GLU A 1 188 ? 12.212 -1.292 3.947 1.00 97.69 188 GLU A N 1
ATOM 1431 C CA . GLU A 1 188 ? 11.939 -2.708 3.694 1.00 97.69 188 GLU A CA 1
ATOM 1432 C C . GLU A 1 188 ? 11.604 -2.970 2.219 1.00 97.69 188 GLU A C 1
ATOM 1434 O O . GLU A 1 188 ? 12.064 -3.952 1.634 1.00 97.69 188 GLU A O 1
ATOM 1439 N N . ALA A 1 189 ? 10.913 -2.040 1.553 1.00 96.88 189 ALA A N 1
ATOM 1440 C CA . ALA A 1 189 ? 10.682 -2.106 0.112 1.00 96.88 189 ALA A CA 1
ATOM 1441 C C . ALA A 1 189 ? 12.006 -2.016 -0.665 1.00 96.88 189 ALA A C 1
ATOM 1443 O O . ALA A 1 189 ? 12.233 -2.776 -1.614 1.00 96.88 189 ALA A O 1
ATOM 1444 N N . ARG A 1 190 ? 12.925 -1.132 -0.242 1.00 96.31 190 ARG A N 1
ATOM 1445 C CA . ARG A 1 190 ? 14.285 -1.071 -0.806 1.00 96.31 190 ARG A CA 1
ATOM 1446 C C . ARG A 1 190 ? 15.082 -2.336 -0.522 1.00 96.31 190 ARG A C 1
ATOM 1448 O O . ARG A 1 190 ? 15.830 -2.769 -1.398 1.00 96.31 190 ARG A O 1
ATOM 1455 N N . TYR A 1 191 ? 14.962 -2.907 0.675 1.00 96.25 191 TYR A N 1
ATOM 1456 C CA . TYR A 1 191 ? 15.605 -4.177 1.006 1.00 96.25 191 TYR A CA 1
ATOM 1457 C C . TYR A 1 191 ? 15.121 -5.286 0.065 1.00 96.25 191 TYR A C 1
ATOM 1459 O O . TYR A 1 191 ? 15.945 -5.934 -0.579 1.00 96.25 191 TYR A O 1
ATOM 1467 N N . ALA A 1 192 ? 13.809 -5.430 -0.122 1.00 95.62 192 ALA A N 1
ATOM 1468 C CA . ALA A 1 192 ? 13.244 -6.400 -1.055 1.00 95.62 192 ALA A CA 1
ATOM 1469 C C . ALA A 1 192 ? 13.702 -6.167 -2.507 1.00 95.62 192 ALA A C 1
ATOM 1471 O O . ALA A 1 192 ? 14.094 -7.100 -3.201 1.00 95.62 192 ALA A O 1
ATOM 1472 N N . ALA A 1 193 ? 13.771 -4.915 -2.968 1.00 93.94 193 ALA A N 1
ATOM 1473 C CA . ALA A 1 193 ? 14.285 -4.618 -4.308 1.00 93.94 193 ALA A CA 1
ATOM 1474 C C . ALA A 1 193 ? 15.774 -5.003 -4.482 1.00 93.94 193 ALA A C 1
ATOM 1476 O O . ALA A 1 193 ? 16.225 -5.260 -5.598 1.00 93.94 193 ALA A O 1
ATOM 1477 N N . LYS A 1 194 ? 16.564 -5.066 -3.402 1.00 94.00 194 LYS A N 1
ATOM 1478 C CA . LYS A 1 194 ? 17.972 -5.505 -3.458 1.00 94.00 194 LYS A CA 1
ATOM 1479 C C . LYS A 1 194 ? 18.131 -7.024 -3.441 1.00 94.00 194 LYS A C 1
ATOM 1481 O O . LYS A 1 194 ? 19.084 -7.504 -4.056 1.00 94.00 194 LYS A O 1
ATOM 1486 N N . ASN A 1 195 ? 17.219 -7.732 -2.779 1.00 92.00 195 ASN A N 1
ATOM 1487 C CA . ASN A 1 195 ? 17.289 -9.163 -2.489 1.00 92.00 195 ASN A CA 1
ATOM 1488 C C . ASN A 1 195 ? 16.185 -9.893 -3.270 1.00 92.00 195 ASN A C 1
ATOM 1490 O O . ASN A 1 195 ? 15.037 -9.938 -2.850 1.00 92.00 195 ASN A O 1
ATOM 1494 N N . GLN A 1 196 ? 16.493 -10.385 -4.473 1.00 86.38 196 GLN A N 1
ATOM 1495 C CA . GLN A 1 196 ? 15.498 -11.043 -5.341 1.00 86.38 196 GLN A CA 1
ATOM 1496 C C . GLN A 1 196 ? 15.271 -12.527 -4.995 1.00 86.38 196 GLN A C 1
ATOM 1498 O O . GLN A 1 196 ? 14.354 -13.144 -5.529 1.00 86.38 196 GLN A O 1
ATOM 1503 N N . ASP A 1 197 ? 16.078 -13.087 -4.095 1.00 85.75 197 ASP A N 1
ATOM 1504 C CA . ASP A 1 197 ? 15.968 -14.437 -3.528 1.00 85.75 197 ASP A CA 1
ATOM 1505 C C . ASP A 1 197 ? 14.715 -14.619 -2.655 1.00 85.75 197 ASP A C 1
ATOM 1507 O O . ASP A 1 197 ? 14.167 -15.714 -2.581 1.00 85.75 197 ASP A O 1
ATOM 1511 N N . ILE A 1 198 ? 14.195 -13.531 -2.084 1.00 82.94 198 ILE A N 1
ATOM 1512 C CA . ILE A 1 198 ? 12.891 -13.485 -1.401 1.00 82.94 198 ILE A CA 1
ATOM 1513 C C . ILE A 1 198 ? 11.726 -13.170 -2.360 1.00 82.94 198 ILE A C 1
ATOM 1515 O O . ILE A 1 198 ? 10.683 -12.639 -1.964 1.00 82.94 198 ILE A O 1
ATOM 1519 N N . GLY A 1 199 ? 11.940 -13.397 -3.656 1.00 76.31 199 GLY A N 1
ATOM 1520 C CA . GLY A 1 199 ? 10.994 -13.087 -4.716 1.00 76.31 199 GLY A CA 1
ATOM 1521 C C . GLY A 1 199 ? 9.735 -13.932 -4.654 1.00 76.31 199 GLY A C 1
ATOM 1522 O O . GLY A 1 199 ? 9.788 -15.145 -4.478 1.00 76.31 199 GLY A O 1
ATOM 1523 N N . VAL A 1 200 ? 8.595 -13.281 -4.877 1.00 74.25 200 VAL A N 1
ATOM 1524 C CA . VAL A 1 200 ? 7.307 -13.951 -5.042 1.00 74.25 200 VAL A CA 1
ATOM 1525 C C . VAL A 1 200 ? 6.835 -13.775 -6.481 1.00 74.25 200 VAL A C 1
ATOM 1527 O O . VAL A 1 200 ? 6.803 -12.666 -7.028 1.00 74.25 200 VAL A O 1
ATOM 1530 N N . LEU A 1 201 ? 6.434 -14.879 -7.113 1.00 65.56 201 LEU A N 1
ATOM 1531 C CA . LEU A 1 201 ? 5.692 -14.833 -8.366 1.00 65.56 201 LEU A CA 1
ATOM 1532 C C . LEU A 1 201 ? 4.262 -14.388 -8.058 1.00 65.56 201 LEU A C 1
ATOM 1534 O O . LEU A 1 201 ? 3.447 -15.162 -7.561 1.00 65.56 201 LEU A O 1
ATOM 1538 N N . LEU A 1 202 ? 3.939 -13.137 -8.401 1.00 61.38 202 LEU A N 1
ATOM 1539 C CA . LEU A 1 202 ? 2.617 -12.541 -8.166 1.00 61.38 202 LEU A CA 1
ATOM 1540 C C . LEU A 1 202 ? 1.450 -13.411 -8.675 1.00 61.38 202 LEU A C 1
ATOM 1542 O O . LEU A 1 202 ? 0.354 -13.321 -8.142 1.00 61.38 202 LEU A O 1
ATOM 1546 N N . GLY A 1 203 ? 1.664 -14.256 -9.690 1.00 53.06 203 GLY A N 1
ATOM 1547 C CA . GLY A 1 203 ? 0.634 -15.150 -10.228 1.00 53.06 203 GLY A CA 1
ATOM 1548 C C . GLY A 1 203 ? 0.305 -16.375 -9.364 1.00 53.06 203 GLY A C 1
ATOM 1549 O O . GLY A 1 203 ? -0.824 -16.852 -9.432 1.00 53.06 203 GLY A O 1
ATOM 1550 N N . GLU A 1 204 ? 1.238 -16.887 -8.560 1.00 51.25 204 GLU A N 1
ATOM 1551 C CA . GLU A 1 204 ? 1.019 -18.102 -7.753 1.00 51.25 204 GLU A CA 1
ATOM 1552 C C . GLU A 1 204 ? 0.342 -17.784 -6.422 1.00 51.25 204 GLU A C 1
ATOM 1554 O O . GLU A 1 204 ? -0.639 -18.431 -6.058 1.00 51.25 204 GLU A O 1
ATOM 1559 N N . GLU A 1 205 ? 0.776 -16.721 -5.744 1.00 50.88 205 GLU A N 1
ATOM 1560 C CA . GLU A 1 205 ? 0.159 -16.309 -4.480 1.00 50.88 205 GLU A CA 1
ATOM 1561 C C . GLU A 1 205 ? -1.286 -15.816 -4.677 1.00 50.88 205 GLU A C 1
ATOM 1563 O O . GLU A 1 205 ? -2.127 -15.945 -3.792 1.00 50.88 205 GLU A O 1
ATOM 1568 N N . LEU A 1 206 ? -1.605 -15.299 -5.867 1.00 49.38 206 LEU A N 1
ATOM 1569 C CA . LEU A 1 206 ? -2.952 -14.847 -6.209 1.00 49.38 206 LEU A CA 1
ATOM 1570 C C . LEU A 1 206 ? -3.912 -15.975 -6.587 1.00 49.38 206 LEU A C 1
ATOM 1572 O O . LEU A 1 206 ? -5.095 -15.868 -6.284 1.00 49.38 206 LEU A O 1
ATOM 1576 N N . ARG A 1 207 ? -3.415 -17.076 -7.167 1.00 45.25 207 ARG A N 1
ATOM 1577 C CA . ARG A 1 207 ? -4.232 -18.261 -7.491 1.00 45.25 207 ARG A CA 1
ATOM 1578 C C . ARG A 1 207 ? -4.602 -19.080 -6.256 1.00 45.25 207 ARG A C 1
ATOM 1580 O O . ARG A 1 207 ? -5.700 -19.626 -6.190 1.00 45.25 207 ARG A O 1
ATOM 1587 N N . LEU A 1 208 ? -3.714 -19.139 -5.264 1.00 43.44 208 LEU A N 1
ATOM 1588 C CA . LEU A 1 208 ? -3.992 -19.826 -3.998 1.00 43.44 208 LEU A CA 1
ATOM 1589 C C . LEU A 1 208 ? -5.128 -19.146 -3.207 1.00 43.44 208 LEU A C 1
ATOM 1591 O O . LEU A 1 208 ? -5.860 -19.812 -2.483 1.00 43.44 208 LEU A O 1
ATOM 1595 N N . LEU A 1 209 ? -5.339 -17.841 -3.409 1.00 42.62 209 LEU A N 1
ATOM 1596 C CA . LEU A 1 209 ? -6.321 -17.033 -2.679 1.00 42.62 209 LEU A CA 1
ATOM 1597 C C . LEU A 1 209 ? -7.737 -17.013 -3.282 1.00 42.62 209 LEU A C 1
ATOM 1599 O O . LEU A 1 209 ? -8.659 -16.579 -2.592 1.00 42.62 209 LEU A O 1
ATOM 1603 N N . ASP A 1 210 ? -7.927 -17.476 -4.521 1.00 44.69 210 ASP A N 1
ATOM 1604 C CA . ASP A 1 210 ? -9.267 -17.722 -5.088 1.00 44.69 210 ASP A CA 1
ATOM 1605 C C . ASP A 1 210 ? -9.846 -19.071 -4.609 1.00 44.69 210 ASP A C 1
ATOM 1607 O O . ASP A 1 210 ? -11.049 -19.307 -4.705 1.00 44.69 210 ASP A O 1
ATOM 1611 N N . SER A 1 211 ? -8.996 -19.950 -4.058 1.00 40.44 211 SER A N 1
ATOM 1612 C CA . SER A 1 211 ? -9.381 -21.282 -3.565 1.00 40.44 211 SER A CA 1
ATOM 1613 C C . SER A 1 211 ? -9.854 -21.267 -2.104 1.00 40.44 211 SER A C 1
ATOM 1615 O O . SER A 1 211 ? -10.651 -22.114 -1.702 1.00 40.44 211 SER A O 1
ATOM 1617 N N . GLU A 1 212 ? -9.432 -20.278 -1.309 1.00 40.66 212 GLU A N 1
ATOM 1618 C CA . GLU A 1 212 ? -9.983 -20.011 0.026 1.00 40.66 212 GLU A CA 1
ATOM 1619 C C . GLU A 1 212 ? -11.280 -19.196 -0.094 1.00 40.66 212 GLU A C 1
ATOM 1621 O O . GLU A 1 212 ? -11.325 -17.989 0.132 1.00 40.66 212 GLU A O 1
ATOM 1626 N N . VAL A 1 213 ? -12.330 -19.902 -0.527 1.00 45.75 213 VAL A N 1
ATOM 1627 C CA . VAL A 1 213 ? -13.764 -19.654 -0.312 1.00 45.75 213 VAL A CA 1
ATOM 1628 C C . VAL A 1 213 ? -14.095 -18.230 0.156 1.00 45.75 213 VAL A C 1
ATOM 1630 O O . VAL A 1 213 ? -14.156 -17.945 1.350 1.00 45.75 213 VAL A O 1
ATOM 1633 N N . ILE A 1 214 ? -14.437 -17.345 -0.784 1.00 41.56 214 ILE A N 1
ATOM 1634 C CA . ILE A 1 214 ? -15.424 -16.303 -0.486 1.00 41.56 214 ILE A CA 1
ATOM 1635 C C . ILE A 1 214 ? -16.738 -17.064 -0.273 1.00 41.56 214 ILE A C 1
ATOM 1637 O O . ILE A 1 214 ? -17.228 -17.653 -1.238 1.00 41.56 214 ILE A O 1
ATOM 1641 N N . PRO A 1 215 ? -17.333 -17.102 0.935 1.00 40.31 215 PRO A N 1
ATOM 1642 C CA . PRO A 1 215 ? -18.606 -17.778 1.104 1.00 40.31 215 PRO A CA 1
ATOM 1643 C C . PRO A 1 215 ? -19.647 -17.038 0.261 1.00 40.31 215 PRO A C 1
ATOM 1645 O O . PRO A 1 215 ? -19.964 -15.861 0.497 1.00 40.31 215 PRO A O 1
ATOM 1648 N N . ASN A 1 216 ? -20.149 -17.728 -0.760 1.00 39.16 216 ASN A N 1
ATOM 1649 C CA . ASN A 1 216 ? -21.382 -17.382 -1.449 1.00 39.16 216 ASN A CA 1
ATOM 1650 C C . ASN A 1 216 ? -22.533 -17.687 -0.496 1.00 39.16 216 ASN A C 1
ATOM 1652 O O . ASN A 1 216 ? -23.235 -18.672 -0.659 1.00 39.16 216 ASN A O 1
ATOM 1656 N N . ASP A 1 217 ? -22.685 -16.863 0.533 1.00 49.59 217 ASP A N 1
ATOM 1657 C CA . ASP A 1 217 ? -23.847 -16.929 1.403 1.00 49.59 217 ASP A CA 1
ATOM 1658 C C . ASP A 1 217 ? -24.488 -15.549 1.451 1.00 49.59 217 ASP A C 1
ATOM 1660 O O . ASP A 1 217 ? -24.108 -14.669 2.228 1.00 49.59 217 ASP A O 1
ATOM 1664 N N . VAL A 1 218 ? -25.430 -15.351 0.533 1.00 41.06 218 VAL A N 1
ATOM 1665 C CA . VAL A 1 218 ? -26.622 -14.557 0.803 1.00 41.06 218 VAL A CA 1
ATOM 1666 C C . VAL A 1 218 ? -27.777 -15.300 0.145 1.00 41.06 218 VAL A C 1
ATOM 1668 O O . VAL A 1 218 ? -28.056 -15.130 -1.039 1.00 41.06 218 VAL A O 1
ATOM 1671 N N . ASN A 1 219 ? -28.414 -16.164 0.934 1.00 37.41 219 ASN A N 1
ATOM 1672 C CA .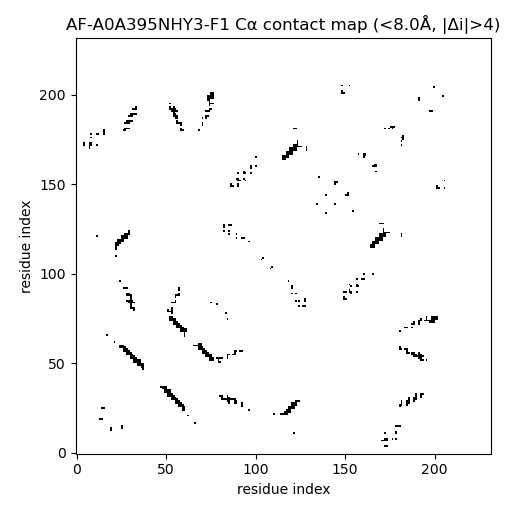 ASN A 1 219 ? -29.799 -16.543 0.719 1.00 37.41 219 ASN A CA 1
ATOM 1673 C C . ASN A 1 219 ? -30.627 -15.273 0.496 1.00 37.41 219 ASN A C 1
ATOM 1675 O O . ASN A 1 219 ? -30.600 -14.347 1.313 1.00 37.41 219 ASN A O 1
ATOM 1679 N N . GLU A 1 220 ? -31.372 -15.255 -0.603 1.00 37.94 220 GLU A N 1
ATOM 1680 C CA . GLU A 1 220 ? -32.514 -14.375 -0.796 1.00 37.94 220 GLU A CA 1
ATOM 1681 C C . GLU A 1 220 ? -33.517 -14.638 0.335 1.00 37.94 220 GLU A C 1
ATOM 1683 O O . GLU A 1 220 ? -34.317 -15.570 0.299 1.00 37.94 220 GLU A O 1
ATOM 1688 N N . HIS A 1 221 ? -33.461 -13.829 1.389 1.00 37.19 221 HIS A N 1
ATOM 1689 C CA . HIS A 1 221 ? -34.611 -13.647 2.259 1.00 37.19 221 HIS A CA 1
ATOM 1690 C C . HIS A 1 221 ? -35.483 -12.561 1.647 1.00 37.19 221 HIS A C 1
ATOM 1692 O O . HIS A 1 221 ? -35.258 -11.372 1.859 1.00 37.19 221 HIS A O 1
ATOM 1698 N N . ASP A 1 222 ? -36.469 -13.009 0.878 1.00 37.78 222 ASP A N 1
ATOM 1699 C CA . ASP A 1 222 ? -37.646 -12.238 0.510 1.00 37.78 222 ASP A CA 1
ATOM 1700 C C . ASP A 1 222 ? -38.663 -12.313 1.666 1.00 37.78 222 ASP A C 1
ATOM 1702 O O . ASP A 1 222 ? -39.183 -13.395 1.954 1.00 37.78 222 ASP A O 1
ATOM 1706 N N . PRO A 1 223 ? -38.951 -11.220 2.396 1.00 44.34 223 PRO A N 1
ATOM 1707 C CA . PRO A 1 223 ? -40.036 -11.192 3.353 1.00 44.34 223 PRO A CA 1
ATOM 1708 C C . PRO A 1 223 ? -41.244 -10.545 2.675 1.00 44.34 223 PRO A C 1
ATOM 1710 O O . PRO A 1 223 ? -41.566 -9.383 2.934 1.00 44.34 223 PRO A O 1
ATOM 1713 N N . GLN A 1 224 ? -41.941 -11.294 1.820 1.00 40.00 224 GLN A N 1
ATOM 1714 C CA . GLN A 1 224 ? -43.254 -10.883 1.334 1.00 40.00 224 GLN A CA 1
ATOM 1715 C C . GLN A 1 224 ? -44.377 -11.761 1.899 1.00 40.00 224 GLN A C 1
ATOM 1717 O O . GLN A 1 224 ? -44.701 -12.837 1.418 1.00 40.00 224 GLN A O 1
ATOM 1722 N N . ASN A 1 225 ? -45.043 -11.151 2.882 1.00 38.94 225 ASN A N 1
ATOM 1723 C CA . ASN A 1 225 ? -46.478 -10.893 2.813 1.00 38.94 225 ASN A CA 1
ATOM 1724 C C . ASN A 1 225 ? -47.419 -12.063 3.150 1.00 38.94 225 ASN A C 1
ATOM 1726 O O . ASN A 1 225 ? -47.892 -12.778 2.274 1.00 38.94 225 ASN A O 1
ATOM 1730 N N . ASN A 1 226 ? -47.835 -12.150 4.420 1.00 35.72 226 ASN A N 1
ATOM 1731 C CA . ASN A 1 226 ? -49.213 -12.555 4.696 1.00 35.72 226 ASN A CA 1
ATOM 1732 C C . ASN A 1 226 ? -49.739 -12.006 6.030 1.00 35.72 226 ASN A C 1
ATOM 1734 O O . ASN A 1 226 ? -49.785 -12.687 7.052 1.00 35.72 226 ASN A O 1
ATOM 1738 N N . THR A 1 227 ? -50.199 -10.754 5.991 1.00 45.06 227 THR A N 1
ATOM 1739 C CA . THR A 1 227 ? -51.125 -10.223 6.994 1.00 45.06 227 THR A CA 1
ATOM 1740 C C . THR A 1 227 ? -52.361 -9.698 6.278 1.00 45.06 227 THR A C 1
ATOM 1742 O O . THR A 1 227 ? -52.286 -8.671 5.608 1.00 45.06 227 THR A O 1
ATOM 1745 N N . ARG A 1 228 ? -53.493 -10.387 6.492 1.00 42.62 228 ARG A N 1
ATOM 1746 C CA . ARG A 1 228 ? -54.894 -9.908 6.583 1.00 42.62 228 ARG A CA 1
ATOM 1747 C C . ARG A 1 228 ? -55.856 -10.828 5.822 1.00 42.62 228 ARG A C 1
ATOM 1749 O O . ARG A 1 228 ? -55.995 -10.717 4.612 1.00 42.62 228 ARG A O 1
ATOM 1756 N N . ARG A 1 229 ? -56.674 -11.574 6.566 1.00 39.16 229 ARG A N 1
ATOM 1757 C CA . ARG A 1 229 ? -58.068 -11.184 6.868 1.00 39.16 229 ARG A CA 1
ATOM 1758 C C . ARG A 1 229 ? -58.723 -12.237 7.763 1.00 39.16 229 ARG A C 1
ATOM 1760 O O . ARG A 1 229 ? -58.875 -13.384 7.373 1.00 39.16 229 ARG A O 1
ATOM 1767 N N . GLY A 1 230 ? -59.139 -11.803 8.948 1.00 43.91 230 GLY A N 1
ATOM 1768 C CA . GLY A 1 230 ? -60.251 -12.410 9.669 1.00 43.91 230 GLY A CA 1
ATOM 1769 C C . GLY A 1 230 ? -61.508 -11.552 9.499 1.00 43.91 230 GLY A C 1
ATOM 1770 O O . GLY A 1 230 ? -61.389 -10.343 9.281 1.00 43.91 230 GLY A O 1
ATOM 1771 N N . LYS A 1 231 ? -62.662 -12.203 9.708 1.00 46.66 231 LYS A N 1
ATOM 1772 C CA . LYS A 1 231 ? -64.049 -11.697 9.818 1.00 46.66 231 LYS A CA 1
ATOM 1773 C C . LYS A 1 231 ? -64.789 -11.469 8.490 1.00 46.66 231 LYS A C 1
ATOM 1775 O O . LYS A 1 231 ? -64.593 -10.457 7.825 1.00 46.66 231 LYS A O 1
ATOM 1780 N N . SER A 1 232 ? -65.728 -12.346 8.141 1.00 48.22 232 SER A N 1
ATOM 1781 C CA . SER A 1 232 ? -67.050 -12.502 8.778 1.00 48.22 232 SER A CA 1
ATOM 1782 C C . SER A 1 232 ? -67.547 -13.929 8.594 1.00 48.22 232 SER A C 1
ATOM 1784 O O . SER A 1 232 ? -67.076 -14.563 7.625 1.00 48.22 232 SER A O 1
#

Sequence (232 aa):
MQTKRTRALAAAAKFSKPDAGHQYRVFFVDGSSITKPNDNSESSVPGDASVTHLGAAVVYKPREGSQNWQVRYFAILNRRGSTLAEQAAIADGLDIATREAMLVRGQNCIGPKGAAAKVIVFTDSVSALQRIQKIQKSAVTEAQLLGDPIIHKLITRSQYLRRIGVQLELRWVPGHSKVEGNALADTEARYAAKNQDIGVLLGEELRLLDSEVIPNDVNEHDPQNNTRRGKS

InterPro domains:
  IPR002156 Ribonuclease H domain [PF00075] (117-193)
  IPR002156 Ribonuclease H domain [PS50879] (21-194)
  IPR012337 Ribonuclease H-like superfamily [SSF53098] (26-195)
  IPR036397 Ribonuclease H superfamily [G3DSA:3.30.420.10] (20-197)

Organism: Trichoderma arundinaceum (NCBI:txid490622)

Mean predicted aligned error: 11.21 Å

Nearest PDB structures (foldseek):
  1wsj-assembly8_H  TM=6.974E-01  e=2.510E-07  Escherichia coli
  6pr5-assembly1_A  TM=2.260E-01  e=1.147E-01  Helicoverpa zea
  6oeq-assembly1_A  TM=3.159E-01  e=2.377E+00  Mus musculus
  6cg0-assembly1_C  TM=1.830E-01  e=5.222E-01  Mus musculus
  4mt4-assembly1_C  TM=1.478E-01  e=2.525E+00  Campylobacter jejuni

Foldseek 3Di:
DVVQQVVLAVVLLCVLDPPVDLQEWEKEKAKDKDKDFDPPPPDPDPDDTIDIKIKMKIWTDANPPDNDIDIDMAIAPPDDDRLVRRLLRLLVNLVVVLVSLVVCVVVPPPDDPDRFREYEYEYQDPPNVVVLVVLVPDPQDPCNLVVDLSNVSSVVSCVSCVVSRYHYHYGYHHPPSPSPNNVVRVVRRVVNSVDCVRHDHSVPVSVVVVVPDPDPDDDPPDPDDDDDDDDD